Protein AF-A0A7R9DLY4-F1 (afdb_monomer_lite)

Sequence (219 aa):
TENLERTIESMSPAAAAASRMIKSGLTVTQIYSQYVSASDELLLTKEENKRLNHFINTIIEDIEEKAPYLKKQKEDYARTLLQVESAKTNMDAMLAELQKVTDEGNEAKKTAAFHARENLRLKAELTDVSKQVCFLLKEVEQARAGFAGLSSNADVAGGEANSSSRIISEKLVTFGNIEELLLNNQKLLALVRELTSKKEDEEKEKDDLDPQELKVTKV

InterPro domains:
  IPR057974 NUA/TPR/MLP1-2-like domain [PF25785] (106-204)

Foldseek 3Di:
DVVVLVVLCVVDVVSSVVVVVVVVVDDPVNVVVVVVVVVVVVVVVVVVVVVVVVVVVVVVVVCVVCVVVVVVVVVVVVVVVVVVVVVVVVVVVVVVVVVVVVVVVVVVVVVVVVVVVVVVVVVVVVVLVVVVVVLVVVVVVDVVVDDDDDDPPDDDPDDPDPDVVVCCCVQLSDDDDPVSVVVSVVVVVVVVVVVVVVVVVVVVVVVVVVVVVVPPPPD

Secondary structure (DSSP, 8-state):
-HHHHHHHHHH-HHHHHHHHHHHTT--HHHHHHHHHHHHHHHHHHHHHHHHHHHHHHHHHHHHHHHHHHHHHHHHHHHHHHHHHHHHHHHHHHHHHHHHHHHHHHHHHHHHHHHHHHHHHHHHHHHHHHHHHHHHHHHHHHHHHH-S-S--------------HHHHHIIIII--SSHHHHHHHHHHHHHHHHHHHHHHHHHHHHHHHHHHHHTTTS--

pLDDT: mean 78.12, std 18.45, range [37.72, 98.56]

Radius of gyration: 60.56 Å; chains: 1; bounding box: 96×54×167 Å

Organism: Timema poppense (NCBI:txid170557)

Structure (mmCIF, N/CA/C/O backbone):
data_AF-A0A7R9DLY4-F1
#
_entry.id   AF-A0A7R9DLY4-F1
#
loop_
_atom_site.group_PDB
_atom_site.id
_atom_site.type_symbol
_atom_site.label_atom_id
_atom_site.label_alt_id
_atom_site.label_comp_id
_atom_site.label_asym_id
_atom_site.label_entity_id
_atom_site.label_seq_id
_atom_site.pdbx_PDB_ins_code
_atom_site.Cartn_x
_atom_site.Cartn_y
_atom_site.Cartn_z
_atom_site.occupancy
_atom_site.B_iso_or_equiv
_atom_site.auth_seq_id
_atom_site.auth_comp_id
_atom_site.auth_asym_id
_atom_site.auth_atom_id
_atom_site.pdbx_PDB_model_num
ATOM 1 N N . THR A 1 1 ? -32.439 -18.525 94.188 1.00 53.41 1 THR A N 1
ATOM 2 C CA . THR A 1 1 ? -33.204 -17.931 93.068 1.00 53.41 1 THR A CA 1
ATOM 3 C C . THR A 1 1 ? -32.985 -18.682 91.760 1.00 53.41 1 THR A C 1
ATOM 5 O O . THR A 1 1 ? -33.972 -18.897 91.073 1.00 53.41 1 THR A O 1
ATOM 8 N N . GLU A 1 2 ? -31.778 -19.185 91.465 1.00 56.50 2 GLU A N 1
ATOM 9 C CA . GLU A 1 2 ? -31.481 -19.988 90.254 1.00 56.50 2 GLU A CA 1
ATOM 10 C C . GLU A 1 2 ? -32.338 -21.254 90.075 1.00 56.50 2 GLU A C 1
ATOM 12 O O . GLU A 1 2 ? -32.731 -21.577 88.957 1.00 56.50 2 GLU A O 1
ATOM 17 N N . ASN A 1 3 ? -32.671 -21.964 91.161 1.00 61.59 3 ASN A N 1
ATOM 18 C CA . ASN A 1 3 ? -33.487 -23.182 91.074 1.00 61.59 3 ASN A CA 1
ATOM 19 C C . ASN A 1 3 ? -34.934 -22.907 90.634 1.00 61.59 3 ASN A C 1
ATOM 21 O O . ASN A 1 3 ? -35.520 -23.751 89.981 1.00 61.59 3 ASN A O 1
ATOM 25 N N . LEU A 1 4 ? -35.505 -21.740 90.954 1.00 62.56 4 LEU A N 1
ATOM 26 C CA . LEU A 1 4 ? -36.862 -21.361 90.532 1.00 62.56 4 LEU A CA 1
ATOM 27 C C . LEU A 1 4 ? -36.883 -20.912 89.063 1.00 62.56 4 LEU A C 1
ATOM 29 O O . LEU A 1 4 ? -37.837 -21.169 88.340 1.00 62.56 4 LEU A O 1
ATOM 33 N N . GLU A 1 5 ? -35.804 -20.269 88.623 1.00 60.28 5 GLU A N 1
ATOM 34 C CA . GLU A 1 5 ? -35.629 -19.776 87.256 1.00 60.28 5 GLU A CA 1
ATOM 35 C C . GLU A 1 5 ? -35.531 -20.933 86.254 1.00 60.28 5 GLU A C 1
ATOM 37 O O . GLU A 1 5 ? -36.228 -20.917 85.242 1.00 60.28 5 GLU A O 1
ATOM 42 N N . ARG A 1 6 ? -34.778 -21.991 86.595 1.00 66.00 6 ARG A N 1
ATOM 43 C CA . ARG A 1 6 ? -34.688 -23.223 85.790 1.00 66.00 6 ARG A CA 1
ATOM 44 C C . ARG A 1 6 ? -36.011 -23.993 85.709 1.00 66.00 6 ARG A C 1
ATOM 46 O O . ARG A 1 6 ? -36.312 -24.561 84.663 1.00 66.00 6 ARG A O 1
ATOM 53 N N . THR A 1 7 ? -36.814 -24.006 86.776 1.00 65.75 7 THR A N 1
ATOM 54 C CA . THR A 1 7 ? -38.136 -24.662 86.771 1.00 65.75 7 THR A CA 1
ATOM 55 C C . THR A 1 7 ? -39.166 -23.875 85.959 1.00 65.75 7 THR A C 1
ATOM 57 O O . THR A 1 7 ? -40.003 -24.466 85.290 1.00 65.75 7 THR A O 1
ATOM 60 N N . ILE A 1 8 ? -39.106 -22.539 85.967 1.00 65.38 8 ILE A N 1
ATOM 61 C CA . ILE A 1 8 ? -39.978 -21.705 85.125 1.00 65.38 8 ILE A CA 1
ATOM 62 C C . ILE A 1 8 ? -39.563 -21.820 83.645 1.00 65.38 8 ILE A C 1
ATOM 64 O O . ILE A 1 8 ? -40.433 -21.902 82.780 1.00 65.38 8 ILE A O 1
ATOM 68 N N . GLU A 1 9 ? -38.260 -21.905 83.347 1.00 70.81 9 GLU A N 1
ATOM 69 C CA . GLU A 1 9 ? -37.745 -22.159 81.988 1.00 70.81 9 GLU A CA 1
ATOM 70 C C . GLU A 1 9 ? -38.177 -23.507 81.415 1.00 70.81 9 GLU A C 1
ATOM 72 O O . GLU A 1 9 ? -38.474 -23.581 80.223 1.00 70.81 9 GLU A O 1
ATOM 77 N N . SER A 1 10 ? -38.247 -24.556 82.242 1.00 70.44 10 SER A N 1
ATOM 78 C CA . SER A 1 10 ? -38.681 -25.884 81.796 1.00 70.44 10 SER A CA 1
ATOM 79 C C . SER A 1 10 ? -40.199 -26.007 81.610 1.00 70.44 10 SER A C 1
ATOM 81 O O . SER A 1 10 ? -40.639 -26.864 80.848 1.00 70.44 10 SER A O 1
ATOM 83 N N . MET A 1 11 ? -41.001 -25.154 82.262 1.00 73.50 11 MET A N 1
ATOM 84 C CA . MET A 1 11 ? -42.467 -25.138 82.130 1.00 73.50 11 MET A CA 1
ATOM 85 C C . MET A 1 11 ? -42.959 -24.238 80.989 1.00 73.50 11 MET A C 1
ATOM 87 O O . MET A 1 11 ? -43.901 -24.597 80.285 1.00 73.50 11 MET A O 1
ATOM 91 N N . SER A 1 12 ? -42.352 -23.062 80.800 1.00 72.81 12 SER A N 1
ATOM 92 C CA . SER A 1 12 ? -42.651 -22.168 79.678 1.00 72.81 12 SER A CA 1
ATOM 93 C C . SER A 1 12 ? -41.493 -21.190 79.444 1.00 72.81 12 SER A C 1
ATOM 95 O O . SER A 1 12 ? -41.278 -20.279 80.251 1.00 72.81 12 SER A O 1
ATOM 97 N N . PRO A 1 13 ? -40.789 -21.292 78.303 1.00 75.88 13 PRO A N 1
ATOM 98 C CA . PRO A 1 13 ? -39.730 -20.351 77.939 1.00 75.88 13 PRO A CA 1
ATOM 99 C C . PRO A 1 13 ? -40.202 -18.886 77.918 1.00 75.88 13 PRO A C 1
ATOM 101 O O . PRO A 1 13 ? -39.454 -17.982 78.291 1.00 75.88 13 PRO A O 1
ATOM 104 N N . ALA A 1 14 ? -41.467 -18.646 77.552 1.00 73.00 14 ALA A N 1
ATOM 105 C CA . ALA A 1 14 ? -42.076 -17.316 77.550 1.00 73.00 14 ALA A CA 1
ATOM 106 C C . ALA A 1 14 ? -42.301 -16.768 78.974 1.00 73.00 14 ALA A C 1
ATOM 108 O O . ALA A 1 14 ? -42.061 -15.587 79.226 1.00 73.00 14 ALA A O 1
ATOM 109 N N . ALA A 1 15 ? -42.702 -17.622 79.923 1.00 74.31 15 ALA A N 1
ATOM 110 C CA . ALA A 1 15 ? -42.875 -17.233 81.324 1.00 74.31 15 ALA A CA 1
ATOM 111 C C . ALA A 1 15 ? -41.532 -16.925 82.006 1.00 74.31 15 ALA A C 1
ATOM 113 O O . ALA A 1 15 ? -41.437 -15.990 82.801 1.00 74.31 15 ALA A O 1
ATOM 114 N N . ALA A 1 16 ? -40.472 -17.660 81.658 1.00 74.88 16 ALA A N 1
ATOM 115 C CA . ALA A 1 16 ? -39.127 -17.389 82.158 1.00 74.88 16 ALA A CA 1
ATOM 116 C C . ALA A 1 16 ? -38.547 -16.075 81.624 1.00 74.88 16 ALA A C 1
ATOM 118 O O . ALA A 1 16 ? -37.958 -15.305 82.387 1.00 74.88 16 ALA A O 1
ATOM 119 N N . ALA A 1 17 ? -38.755 -15.786 80.336 1.00 70.94 17 ALA A N 1
ATOM 120 C CA . ALA A 1 17 ? -38.396 -14.500 79.745 1.00 70.94 17 ALA A CA 1
ATOM 121 C C . ALA A 1 17 ? -39.137 -13.345 80.440 1.00 70.94 17 ALA A C 1
ATOM 123 O O . ALA A 1 17 ? -38.500 -12.389 80.881 1.00 70.94 17 ALA A O 1
ATOM 124 N N . ALA A 1 18 ? -40.451 -13.481 80.652 1.00 68.06 18 ALA A N 1
ATOM 125 C CA . ALA A 1 18 ? -41.249 -12.492 81.375 1.00 68.06 18 ALA A CA 1
ATOM 126 C C . ALA A 1 18 ? -40.776 -12.299 82.830 1.00 68.06 18 ALA A C 1
ATOM 128 O O . ALA A 1 18 ? -40.667 -11.167 83.300 1.00 68.06 18 ALA A O 1
ATOM 129 N N . SER A 1 19 ? -40.420 -13.375 83.541 1.00 68.44 19 SER A N 1
ATOM 130 C CA . SER A 1 19 ? -39.928 -13.287 84.923 1.00 68.44 19 SER A CA 1
ATOM 131 C C . SER A 1 19 ? -38.562 -12.596 85.031 1.00 68.44 19 SER A C 1
ATOM 133 O O . SER A 1 19 ? -38.335 -11.859 85.994 1.00 68.44 19 SER A O 1
ATOM 135 N N . ARG A 1 20 ? -37.660 -12.798 84.059 1.00 70.56 20 ARG A N 1
ATOM 136 C CA . ARG A 1 20 ? -36.390 -12.054 83.967 1.00 70.56 20 ARG A CA 1
ATOM 137 C C . ARG A 1 20 ? -36.612 -10.574 83.653 1.00 70.56 20 ARG A C 1
ATOM 139 O O . ARG A 1 20 ? -35.923 -9.728 84.213 1.00 70.56 20 ARG A O 1
ATOM 146 N N . MET A 1 21 ? -37.598 -10.269 82.814 1.00 64.62 21 MET A N 1
ATOM 147 C CA . MET A 1 21 ? -37.956 -8.898 82.426 1.00 64.62 21 MET A CA 1
ATOM 148 C C . MET A 1 21 ? -38.612 -8.108 83.564 1.00 64.62 21 MET A C 1
ATOM 150 O O . MET A 1 21 ? -38.344 -6.924 83.729 1.00 64.62 21 MET A O 1
ATOM 154 N N . ILE A 1 22 ? -39.422 -8.754 84.405 1.00 66.81 22 ILE A N 1
ATOM 155 C CA . ILE A 1 22 ? -39.971 -8.116 85.612 1.00 66.81 22 ILE A CA 1
ATOM 156 C C . ILE A 1 22 ? -38.850 -7.850 86.634 1.00 66.81 22 ILE A C 1
ATOM 158 O O . ILE A 1 22 ? -38.811 -6.786 87.252 1.00 66.81 22 ILE A O 1
ATOM 162 N N . LYS A 1 23 ? -37.889 -8.777 86.777 1.00 67.69 23 LYS A N 1
ATOM 163 C CA . LYS A 1 23 ? -36.705 -8.599 87.639 1.00 67.69 23 LYS A CA 1
ATOM 164 C C . LYS A 1 23 ? -35.773 -7.470 87.186 1.00 67.69 23 LYS A C 1
ATOM 166 O O . LYS A 1 23 ? -35.064 -6.930 88.029 1.00 67.69 23 LYS A O 1
ATOM 171 N N . SER A 1 24 ? -35.758 -7.102 85.903 1.00 68.81 24 SER A N 1
ATOM 172 C CA . SER A 1 24 ? -34.918 -6.007 85.399 1.00 68.81 24 SER A CA 1
ATOM 173 C C . SER A 1 24 ? -35.483 -4.608 85.692 1.00 68.81 24 SER A C 1
ATOM 175 O O . SER A 1 24 ? -34.881 -3.621 85.280 1.00 68.81 24 SER A O 1
ATOM 177 N N . GLY A 1 25 ? -36.625 -4.498 86.387 1.00 70.81 25 GLY A N 1
ATOM 178 C CA . GLY A 1 25 ? -37.194 -3.223 86.846 1.00 70.81 25 GLY A CA 1
ATOM 179 C C . GLY A 1 25 ? -37.863 -2.374 85.759 1.00 70.81 25 GLY A C 1
ATOM 180 O O . GLY A 1 25 ? -38.218 -1.226 86.016 1.00 70.81 25 GLY A O 1
ATOM 181 N N . LEU A 1 26 ? -38.044 -2.914 84.550 1.00 76.94 26 LEU A N 1
ATOM 182 C CA . LEU A 1 26 ? -38.700 -2.213 83.447 1.00 76.94 26 LEU A CA 1
ATOM 183 C C . LEU A 1 26 ? -40.220 -2.309 83.577 1.00 76.94 26 LEU A C 1
ATOM 185 O O . LEU A 1 26 ? -40.778 -3.380 83.813 1.00 76.94 26 LEU A O 1
ATOM 189 N N . THR A 1 27 ? -40.901 -1.181 83.381 1.00 82.12 27 THR A N 1
ATOM 190 C CA . THR A 1 27 ? -42.364 -1.169 83.323 1.00 82.12 27 THR A CA 1
ATOM 191 C C . THR A 1 27 ? -42.852 -1.809 82.021 1.00 82.12 27 THR A C 1
ATOM 193 O O . THR A 1 27 ? -42.173 -1.759 80.993 1.00 82.12 27 THR A O 1
ATOM 196 N N . VAL A 1 28 ? -44.059 -2.384 82.036 1.00 77.94 28 VAL A N 1
ATOM 197 C CA . VAL A 1 28 ? -44.699 -2.969 80.840 1.00 77.94 28 VAL A CA 1
ATOM 198 C C . VAL A 1 28 ? -44.765 -1.953 79.692 1.00 77.94 28 VAL A C 1
ATOM 200 O O . VAL A 1 28 ? -44.511 -2.303 78.542 1.00 77.94 28 VAL A O 1
ATOM 203 N N . THR A 1 29 ? -45.014 -0.679 80.009 1.00 85.19 29 THR A N 1
ATOM 204 C CA . THR A 1 29 ? -45.001 0.422 79.040 1.00 85.19 29 THR A CA 1
ATOM 205 C C . THR A 1 29 ? -43.621 0.621 78.415 1.00 85.19 29 THR A C 1
ATOM 207 O O . THR A 1 29 ? -43.535 0.778 77.204 1.00 85.19 29 THR A O 1
ATOM 210 N N . GLN A 1 30 ? -42.533 0.555 79.194 1.00 84.50 30 GLN A N 1
ATOM 211 C CA . GLN A 1 30 ? -41.170 0.643 78.652 1.00 84.50 30 GLN A CA 1
ATOM 212 C C . GLN A 1 30 ? -40.849 -0.502 77.686 1.00 84.50 30 GLN A C 1
ATOM 214 O O . GLN A 1 30 ? -40.218 -0.271 76.658 1.00 84.50 30 GLN A O 1
ATOM 219 N N . ILE A 1 31 ? -41.288 -1.723 78.004 1.00 83.69 31 ILE A N 1
ATOM 220 C CA . ILE A 1 31 ? -41.098 -2.898 77.142 1.00 83.69 31 ILE A CA 1
ATOM 221 C C . ILE A 1 31 ? -41.863 -2.712 75.833 1.00 83.69 31 ILE A C 1
ATOM 223 O O . ILE A 1 31 ? -41.316 -2.951 74.759 1.00 83.69 31 ILE A O 1
ATOM 227 N N . TYR A 1 32 ? -43.108 -2.242 75.916 1.00 88.12 32 TYR A N 1
ATOM 228 C CA . TYR A 1 32 ? -43.907 -1.937 74.736 1.00 88.12 32 TYR A CA 1
ATOM 229 C C . TYR A 1 32 ? -43.255 -0.841 73.881 1.00 88.12 32 TYR A C 1
ATOM 231 O O . TYR A 1 32 ? -43.132 -1.014 72.674 1.00 88.12 32 TYR A O 1
ATOM 239 N N . SER A 1 33 ? -42.748 0.236 74.492 1.00 90.75 33 SER A N 1
ATOM 240 C CA . SER A 1 33 ? -42.023 1.291 73.774 1.00 90.75 33 SER A CA 1
ATOM 241 C C . SER A 1 33 ? -40.764 0.770 73.074 1.00 90.75 33 SER A C 1
ATOM 243 O O . SER A 1 33 ? -40.519 1.133 71.927 1.00 90.75 33 SER A O 1
ATOM 245 N N . GLN A 1 34 ? -39.978 -0.100 73.721 1.00 89.94 34 GLN A N 1
ATOM 246 C CA . GLN A 1 34 ? -38.803 -0.721 73.093 1.00 89.94 34 GLN A CA 1
ATOM 247 C C . GLN A 1 34 ? -39.191 -1.663 71.952 1.00 89.94 34 GLN A C 1
ATOM 249 O O . GLN A 1 34 ? -38.550 -1.644 70.907 1.00 89.94 34 GLN A O 1
ATOM 254 N N . TYR A 1 35 ? -40.249 -2.457 72.128 1.00 91.56 35 TYR A N 1
ATOM 255 C CA . TYR A 1 35 ? -40.765 -3.335 71.081 1.00 91.56 35 TYR A CA 1
ATOM 256 C C . TYR A 1 35 ? -41.232 -2.542 69.856 1.00 91.56 35 TYR A C 1
ATOM 258 O O . TYR A 1 35 ? -40.865 -2.888 68.737 1.00 91.56 35 TYR A O 1
ATOM 266 N N . VAL A 1 36 ? -41.994 -1.463 70.063 1.00 95.75 36 VAL A N 1
ATOM 267 C CA . VAL A 1 36 ? -42.434 -0.573 68.979 1.00 95.75 36 VAL A CA 1
ATOM 268 C C . VAL A 1 36 ? -41.223 0.043 68.282 1.00 95.75 36 VAL A C 1
ATOM 270 O O . VAL A 1 36 ? -41.107 -0.079 67.069 1.00 95.75 36 VAL A O 1
ATOM 273 N N . SER A 1 37 ? -40.264 0.587 69.038 1.00 95.19 37 SER A N 1
ATOM 274 C CA . SER A 1 37 ? -39.053 1.190 68.469 1.00 95.19 37 SER A CA 1
ATOM 275 C C . SER A 1 37 ? -38.225 0.194 67.646 1.00 95.19 37 SER A C 1
ATOM 277 O O . SER A 1 37 ? -37.767 0.532 66.559 1.00 95.19 37 SER A O 1
ATOM 279 N N . ALA A 1 38 ? -38.058 -1.041 68.128 1.00 94.50 38 ALA A N 1
ATOM 280 C CA . ALA A 1 38 ? -37.349 -2.093 67.398 1.00 94.50 38 ALA A CA 1
ATOM 281 C C . ALA A 1 38 ? -38.132 -2.579 66.165 1.00 94.50 38 ALA A C 1
ATOM 283 O O . ALA A 1 38 ? -37.540 -2.914 65.140 1.00 94.50 38 ALA A O 1
ATOM 284 N N . SER A 1 39 ? -39.466 -2.615 66.245 1.00 95.94 39 SER A N 1
ATOM 285 C CA . SER A 1 39 ? -40.337 -2.941 65.112 1.00 95.94 39 SER A CA 1
ATOM 286 C C . SER A 1 39 ? -40.252 -1.876 64.016 1.00 95.94 39 SER A C 1
ATOM 288 O O . SER A 1 39 ? -40.181 -2.226 62.837 1.00 95.94 39 SER A O 1
ATOM 290 N N . ASP A 1 40 ? -40.220 -0.597 64.393 1.00 96.56 40 ASP A N 1
ATOM 291 C CA . ASP A 1 40 ? -40.065 0.526 63.467 1.00 96.56 40 ASP A CA 1
ATOM 292 C C . ASP A 1 40 ? -38.682 0.499 62.799 1.00 96.56 40 ASP A C 1
ATOM 294 O O . ASP A 1 40 ? -38.579 0.606 61.577 1.00 96.56 40 ASP A O 1
ATOM 298 N N . GLU A 1 41 ? -37.615 0.253 63.565 1.00 96.56 41 GLU A N 1
ATOM 299 C CA . GLU A 1 41 ? -36.254 0.106 63.032 1.00 96.56 41 GLU A CA 1
ATOM 300 C C . GLU A 1 41 ? -36.134 -1.095 62.074 1.00 96.56 41 GLU A C 1
ATOM 302 O O . GLU A 1 41 ? -35.524 -1.002 61.004 1.00 96.56 41 GLU A O 1
ATOM 307 N N . LEU A 1 42 ? -36.785 -2.220 62.389 1.00 96.06 42 LEU A N 1
ATOM 308 C CA . LEU A 1 42 ? -36.868 -3.372 61.488 1.00 96.06 42 LEU A CA 1
ATOM 309 C C . LEU A 1 42 ? -37.623 -3.039 60.190 1.00 96.06 42 LEU A C 1
ATOM 311 O O . LEU A 1 42 ? -37.297 -3.565 59.123 1.00 96.06 42 LEU A O 1
ATOM 315 N N . LEU A 1 43 ? -38.654 -2.199 60.261 1.00 97.06 43 LEU A N 1
ATOM 316 C CA . LEU A 1 43 ? -39.421 -1.787 59.090 1.00 97.06 43 LEU A CA 1
ATOM 317 C C . LEU A 1 43 ? -38.592 -0.864 58.190 1.00 97.06 43 LEU A C 1
ATOM 319 O O . LEU A 1 43 ? -38.511 -1.118 56.987 1.00 97.06 43 LEU A O 1
ATOM 323 N N . LEU A 1 44 ? -37.900 0.116 58.780 1.00 97.50 44 LEU A N 1
ATOM 324 C CA . LEU A 1 44 ? -36.982 1.015 58.074 1.00 97.50 44 LEU A CA 1
ATOM 325 C C . LEU A 1 44 ? -35.842 0.248 57.403 1.00 97.50 44 LEU A C 1
ATOM 327 O O . LEU A 1 44 ? -35.584 0.424 56.216 1.00 97.50 44 LEU A O 1
ATOM 331 N N . THR A 1 45 ? -35.198 -0.671 58.124 1.00 96.88 45 THR A N 1
ATOM 332 C CA . THR A 1 45 ? -34.121 -1.498 57.556 1.00 96.88 45 THR A CA 1
ATOM 333 C C . THR A 1 45 ? -34.616 -2.404 56.430 1.00 96.88 45 THR A C 1
ATOM 335 O O . THR A 1 45 ? -33.908 -2.584 55.440 1.00 96.88 45 THR A O 1
ATOM 338 N N . LYS A 1 46 ? -35.839 -2.946 56.511 1.00 97.69 46 LYS A N 1
ATOM 339 C CA . LYS A 1 46 ? -36.449 -3.697 55.399 1.00 97.69 46 LYS A CA 1
ATOM 340 C C . LYS A 1 46 ? -36.712 -2.818 54.180 1.00 97.69 46 LYS A C 1
ATOM 342 O O . LYS A 1 46 ? -36.548 -3.292 53.057 1.00 97.69 46 LYS A O 1
ATOM 347 N N . GLU A 1 47 ? -37.133 -1.576 54.378 1.00 97.56 47 GLU A N 1
ATOM 348 C CA . GLU A 1 47 ? -37.343 -0.618 53.293 1.00 97.56 47 GLU A CA 1
ATOM 349 C C . GLU A 1 47 ? -36.017 -0.210 52.638 1.00 97.56 47 GLU A C 1
ATOM 351 O O . GLU A 1 47 ? -35.888 -0.280 51.415 1.00 97.56 47 GLU A O 1
ATOM 356 N N . GLU A 1 48 ? -34.994 0.075 53.444 1.00 97.38 48 GLU A N 1
ATOM 357 C CA . GLU A 1 48 ? -33.621 0.320 52.993 1.00 97.38 48 GLU A CA 1
ATOM 358 C C . GLU A 1 48 ? -33.085 -0.873 52.184 1.00 97.38 48 GLU A C 1
ATOM 360 O O . GLU A 1 48 ? -32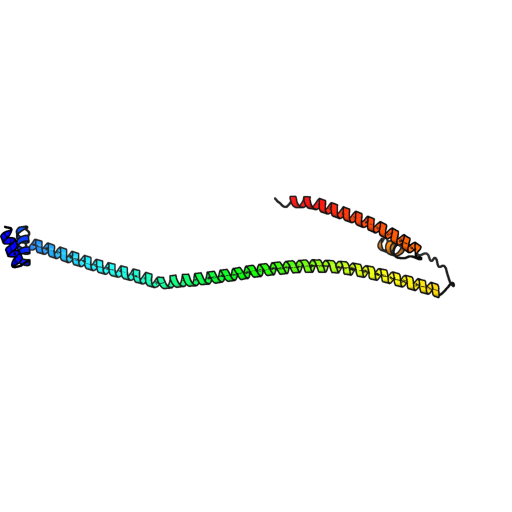.537 -0.700 51.097 1.00 97.38 48 GLU A O 1
ATOM 365 N N . ASN A 1 49 ? -33.305 -2.103 52.660 1.00 97.94 49 ASN A N 1
ATOM 366 C CA . ASN A 1 49 ? -32.869 -3.320 51.976 1.00 97.94 49 ASN A CA 1
ATOM 367 C C . ASN A 1 49 ? -33.585 -3.500 50.626 1.00 97.94 49 ASN A C 1
ATOM 369 O O . ASN A 1 49 ? -32.952 -3.839 49.628 1.00 97.94 49 ASN A O 1
ATOM 373 N N . LYS A 1 50 ? -34.892 -3.213 50.549 1.00 97.81 50 LYS A N 1
ATOM 374 C CA . LYS A 1 50 ? -35.628 -3.202 49.271 1.00 97.81 50 LYS A CA 1
ATOM 375 C C . LYS A 1 50 ? -35.072 -2.153 48.311 1.00 97.81 50 LYS A C 1
ATOM 377 O O . LYS A 1 50 ? -34.870 -2.457 47.137 1.00 97.81 50 LYS A O 1
ATOM 382 N N . ARG A 1 51 ? -34.796 -0.945 48.808 1.00 98.12 51 ARG A N 1
ATOM 383 C CA . ARG A 1 51 ? -34.216 0.149 48.023 1.00 98.12 51 ARG A CA 1
ATOM 384 C C . ARG A 1 51 ? -32.840 -0.228 47.473 1.00 98.12 51 ARG A C 1
ATOM 386 O O . ARG A 1 51 ? -32.593 -0.051 46.285 1.00 98.12 51 ARG A O 1
ATOM 393 N N . LEU A 1 52 ? -31.969 -0.789 48.311 1.00 97.94 52 LEU A N 1
ATOM 394 C CA . LEU A 1 52 ? -30.640 -1.260 47.914 1.00 97.94 52 LEU A CA 1
ATOM 395 C C . LEU A 1 52 ? -30.716 -2.388 46.882 1.00 97.94 52 LEU A C 1
ATOM 397 O O . LEU A 1 52 ? -30.006 -2.332 45.884 1.00 97.94 52 LEU A O 1
ATOM 401 N N . ASN A 1 53 ? -31.602 -3.369 47.075 1.00 98.00 53 ASN A N 1
ATOM 402 C CA . ASN A 1 53 ? -31.815 -4.428 46.086 1.00 98.00 53 ASN A CA 1
ATOM 403 C C . ASN A 1 53 ? -32.276 -3.864 44.738 1.00 98.00 53 ASN A C 1
ATOM 405 O O . ASN A 1 53 ? -31.804 -4.313 43.699 1.00 98.00 53 ASN A O 1
ATOM 409 N N . HIS A 1 54 ? -33.157 -2.860 44.743 1.00 98.12 54 HIS A N 1
ATOM 410 C CA . HIS A 1 54 ? -33.567 -2.198 43.509 1.00 98.12 54 HIS A CA 1
ATOM 411 C C . HIS A 1 54 ? -32.382 -1.521 42.808 1.00 98.12 54 HIS A C 1
ATOM 413 O O . HIS A 1 54 ? -32.166 -1.774 41.629 1.00 98.12 54 HIS A O 1
ATOM 419 N N . PHE A 1 55 ? -31.564 -0.753 43.538 1.00 98.25 55 PHE A N 1
ATOM 420 C CA . PHE A 1 55 ? -30.359 -0.136 42.973 1.00 98.25 55 PHE A CA 1
ATOM 421 C C . PHE A 1 55 ? -29.368 -1.161 42.412 1.00 98.25 55 PHE A C 1
ATOM 423 O O . PHE A 1 55 ? -28.819 -0.945 41.336 1.00 98.25 55 PHE A O 1
ATOM 430 N N . ILE A 1 56 ? -29.142 -2.276 43.114 1.00 98.31 56 ILE A N 1
ATOM 431 C CA . ILE A 1 56 ? -28.267 -3.352 42.631 1.00 98.31 56 ILE A CA 1
ATOM 432 C C . ILE A 1 56 ? -28.812 -3.939 41.328 1.00 98.31 56 ILE A C 1
ATOM 434 O O . ILE A 1 56 ? -28.043 -4.114 40.388 1.00 98.31 56 ILE A O 1
ATOM 438 N N . ASN A 1 57 ? -30.119 -4.190 41.243 1.00 98.25 57 ASN A N 1
ATOM 439 C CA . ASN A 1 57 ? -30.733 -4.706 40.021 1.00 98.25 57 ASN A CA 1
ATOM 440 C C . ASN A 1 57 ? -30.587 -3.725 38.853 1.00 98.25 57 ASN A C 1
ATOM 442 O O . ASN A 1 57 ? -30.214 -4.149 37.767 1.00 98.25 57 ASN A O 1
ATOM 446 N N . THR A 1 58 ? -30.771 -2.422 39.081 1.00 97.94 58 THR A N 1
ATOM 447 C CA . THR A 1 58 ? -30.527 -1.402 38.048 1.00 97.94 58 THR A CA 1
ATOM 448 C C . THR A 1 58 ? -29.071 -1.402 37.579 1.00 97.94 58 THR A C 1
ATOM 450 O O . THR A 1 58 ? -28.806 -1.342 36.386 1.00 97.94 58 THR A O 1
ATOM 453 N N . ILE A 1 59 ? -28.105 -1.528 38.497 1.00 97.88 59 ILE A N 1
ATOM 454 C CA . ILE A 1 59 ? -26.682 -1.621 38.128 1.00 97.88 59 ILE A CA 1
ATOM 455 C C . ILE A 1 59 ? -26.412 -2.882 37.297 1.00 97.88 59 ILE A C 1
ATOM 457 O O . ILE A 1 59 ? -25.617 -2.838 36.359 1.00 97.88 59 ILE A O 1
ATOM 461 N N . ILE A 1 60 ? -27.046 -4.006 37.638 1.00 98.19 60 ILE A N 1
ATOM 462 C CA . ILE A 1 60 ? -26.918 -5.253 36.877 1.00 98.19 60 ILE A CA 1
ATOM 463 C C . ILE A 1 60 ? -27.484 -5.070 35.467 1.00 98.19 60 ILE A C 1
ATOM 465 O O . ILE A 1 60 ? -26.782 -5.385 34.511 1.00 98.19 60 ILE A O 1
ATOM 469 N N . GLU A 1 61 ? -28.684 -4.506 35.333 1.00 97.88 61 GLU A N 1
ATOM 470 C CA . GLU A 1 61 ? -29.311 -4.218 34.036 1.00 97.88 61 GLU A CA 1
ATOM 471 C C . GLU A 1 61 ? -28.417 -3.321 33.165 1.00 97.88 61 GLU A C 1
ATOM 473 O O . GLU A 1 61 ? -28.145 -3.658 32.013 1.00 97.88 61 GLU A O 1
ATOM 478 N N . ASP A 1 62 ? -27.855 -2.249 33.731 1.00 97.38 62 ASP A N 1
ATOM 479 C CA . ASP A 1 62 ? -26.929 -1.351 33.028 1.00 97.38 62 ASP A CA 1
ATOM 480 C C . ASP A 1 62 ? -25.657 -2.075 32.540 1.00 97.38 62 ASP A C 1
ATOM 482 O O . ASP A 1 62 ? -25.112 -1.775 31.469 1.00 97.38 62 ASP A O 1
ATOM 486 N N . ILE A 1 63 ? -25.128 -3.006 33.341 1.00 97.56 63 ILE A N 1
ATOM 487 C CA . ILE A 1 63 ? -23.947 -3.803 32.981 1.00 97.56 63 ILE A CA 1
ATOM 488 C C . ILE A 1 63 ? -24.299 -4.805 31.879 1.00 97.56 63 ILE A C 1
ATOM 490 O O . ILE A 1 63 ? -23.540 -4.943 30.913 1.00 97.56 63 ILE A O 1
ATOM 494 N N . GLU A 1 64 ? -25.432 -5.491 32.009 1.00 97.06 64 GLU A N 1
ATOM 495 C CA . GLU A 1 64 ? -25.925 -6.463 31.033 1.00 97.06 64 GLU A CA 1
ATOM 496 C C . GLU A 1 64 ? -26.240 -5.804 29.689 1.00 97.06 64 GLU A C 1
ATOM 498 O O . GLU A 1 64 ? -25.903 -6.366 28.646 1.00 97.06 64 GLU A O 1
ATOM 503 N N . GLU A 1 65 ? -26.775 -4.581 29.696 1.00 96.88 65 GLU A N 1
ATOM 504 C CA . GLU A 1 65 ? -27.003 -3.793 28.487 1.00 96.88 65 GLU A CA 1
ATOM 505 C C . GLU A 1 65 ? -25.683 -3.441 27.787 1.00 96.88 65 GLU A C 1
ATOM 507 O O . GLU A 1 65 ? -25.580 -3.543 26.564 1.00 96.88 65 GLU A O 1
ATOM 512 N N . LYS A 1 66 ? -24.638 -3.066 28.538 1.00 97.25 66 LYS A N 1
ATOM 513 C CA . LYS A 1 66 ? -23.337 -2.650 27.977 1.00 97.25 66 LYS A CA 1
ATOM 514 C C . LYS A 1 66 ? -22.460 -3.812 27.512 1.00 97.25 66 LYS A C 1
ATOM 516 O O . LYS A 1 66 ? -21.654 -3.642 26.590 1.00 97.25 66 LYS A O 1
ATOM 521 N N . ALA A 1 67 ? -22.603 -4.988 28.117 1.00 97.44 67 ALA A N 1
ATOM 522 C CA . ALA A 1 67 ? -21.827 -6.181 27.789 1.00 97.44 67 ALA A CA 1
ATOM 523 C C . ALA A 1 67 ? -21.805 -6.543 26.281 1.00 97.44 67 ALA A C 1
ATOM 525 O O . ALA A 1 67 ? -20.706 -6.739 25.743 1.00 97.44 67 ALA A O 1
ATOM 526 N N . PRO A 1 68 ? -22.943 -6.601 25.552 1.00 97.75 68 PRO A N 1
ATOM 527 C CA . PRO A 1 68 ? -22.948 -6.916 24.123 1.00 97.75 68 PRO A CA 1
ATOM 528 C C . PRO A 1 68 ? -22.240 -5.856 23.272 1.00 97.75 68 PRO A C 1
ATOM 530 O O . PRO A 1 68 ? -21.545 -6.220 22.321 1.00 97.75 68 PRO A O 1
ATOM 533 N N . TYR A 1 69 ? -22.344 -4.568 23.617 1.00 97.25 69 TYR A N 1
ATOM 534 C CA . TYR A 1 69 ? -21.636 -3.505 22.894 1.00 97.25 69 TYR A CA 1
ATOM 535 C C . TYR A 1 69 ? -20.123 -3.655 23.028 1.00 97.25 69 TYR A C 1
ATOM 537 O O . TYR A 1 69 ? -19.408 -3.574 22.030 1.00 97.25 69 TYR A O 1
ATOM 545 N N . LEU A 1 70 ? -19.632 -3.942 24.237 1.00 97.75 70 LEU A N 1
ATOM 546 C CA . LEU A 1 70 ? -18.204 -4.135 24.479 1.00 97.75 70 LEU A CA 1
ATOM 547 C C . LEU A 1 70 ? -17.670 -5.379 23.752 1.00 97.75 70 LEU A C 1
ATOM 549 O O . LEU A 1 70 ? -16.562 -5.362 23.214 1.00 97.75 70 LEU A O 1
ATOM 553 N N . LYS A 1 71 ? -18.466 -6.456 23.700 1.00 97.75 71 LYS A N 1
ATOM 554 C CA . LYS A 1 71 ? -18.139 -7.660 22.926 1.00 97.75 71 LYS A CA 1
ATOM 555 C C . LYS A 1 71 ? -18.052 -7.349 21.431 1.00 97.75 71 LYS A C 1
ATOM 557 O O . LYS A 1 71 ? -17.034 -7.655 20.815 1.00 97.75 71 LYS A O 1
ATOM 562 N N . LYS A 1 72 ? -19.065 -6.682 20.873 1.00 98.00 72 LYS A N 1
ATOM 563 C CA . LYS A 1 72 ? -19.085 -6.279 19.463 1.00 98.00 72 LYS A CA 1
ATOM 564 C C . LYS A 1 72 ? -17.907 -5.365 19.121 1.00 98.00 72 LYS A C 1
ATOM 566 O O . LYS A 1 72 ? -17.233 -5.589 18.126 1.00 98.00 72 LYS A O 1
ATOM 571 N N . GLN A 1 73 ? -17.596 -4.397 19.982 1.00 98.12 73 GLN A N 1
ATOM 572 C CA . GLN A 1 73 ? -16.457 -3.503 19.786 1.00 98.12 73 GLN A CA 1
ATOM 573 C C . GLN A 1 73 ? -15.128 -4.268 19.732 1.00 98.12 73 GLN A C 1
ATOM 575 O O . GLN A 1 73 ? -14.279 -3.954 18.902 1.00 98.12 73 GLN A O 1
ATOM 580 N N . LYS A 1 74 ? -14.941 -5.292 20.578 1.00 98.31 74 LYS A N 1
ATOM 581 C CA . LYS A 1 74 ? -13.752 -6.158 20.521 1.00 98.31 74 LYS A CA 1
ATOM 582 C C . LYS A 1 74 ? -13.680 -6.956 19.218 1.00 98.31 74 LYS A C 1
ATOM 584 O O . LYS A 1 74 ? -12.600 -7.067 18.644 1.00 98.31 74 LYS A O 1
ATOM 589 N N . GLU A 1 75 ? -14.804 -7.496 18.753 1.00 98.44 75 GLU A N 1
ATOM 590 C CA . GLU A 1 75 ? -14.882 -8.247 17.493 1.00 98.44 75 GLU A CA 1
ATOM 591 C C . GLU A 1 75 ? -14.595 -7.352 16.276 1.00 98.44 75 GLU A C 1
ATOM 593 O O . GLU A 1 75 ? -13.795 -7.717 15.412 1.00 98.44 75 GLU A O 1
ATOM 598 N N . ASP A 1 76 ? -15.186 -6.157 16.234 1.00 98.31 76 ASP A N 1
ATOM 599 C CA . ASP A 1 76 ? -14.977 -5.172 15.170 1.00 98.31 76 ASP A CA 1
ATOM 600 C C . ASP A 1 76 ? -13.535 -4.644 15.174 1.00 98.31 76 ASP A C 1
ATOM 602 O O . ASP A 1 76 ? -12.915 -4.508 14.115 1.00 98.31 76 ASP A O 1
ATOM 606 N N . TYR A 1 77 ? -12.957 -4.414 16.356 1.00 98.50 77 TYR A N 1
ATOM 607 C CA . TYR A 1 77 ? -11.552 -4.036 16.494 1.00 98.50 77 TYR A CA 1
ATOM 608 C C . TYR A 1 77 ? -10.617 -5.137 15.979 1.00 98.50 77 TYR A C 1
ATOM 610 O O . TYR A 1 77 ? -9.728 -4.858 15.176 1.00 98.50 77 TYR A O 1
ATOM 618 N N . ALA A 1 78 ? -10.849 -6.397 16.363 1.00 98.31 78 ALA A N 1
ATOM 619 C CA . ALA A 1 78 ? -10.063 -7.528 15.873 1.00 98.31 78 ALA A CA 1
ATOM 620 C C . ALA A 1 78 ? -10.159 -7.675 14.345 1.00 98.31 78 ALA A C 1
ATOM 622 O O . ALA A 1 78 ? -9.150 -7.880 13.673 1.00 98.31 78 ALA A O 1
ATOM 623 N N . ARG A 1 79 ? -11.357 -7.498 13.774 1.00 98.44 79 ARG A N 1
ATOM 624 C CA . ARG A 1 79 ? -11.561 -7.501 12.319 1.00 98.44 79 ARG A CA 1
ATOM 625 C C . ARG A 1 79 ? -10.803 -6.366 11.632 1.00 98.44 79 ARG A C 1
ATOM 627 O O . ARG A 1 79 ? -10.187 -6.587 10.594 1.00 98.44 79 ARG A O 1
ATOM 634 N N . THR A 1 80 ? -10.834 -5.173 12.216 1.00 98.25 80 THR A N 1
ATOM 635 C CA . THR A 1 80 ? -10.139 -3.998 11.680 1.00 98.25 80 THR A CA 1
ATOM 636 C C . THR A 1 80 ? -8.625 -4.200 11.704 1.00 98.25 80 THR A C 1
ATOM 638 O O . THR A 1 80 ? -7.960 -3.887 10.723 1.00 98.25 80 THR A O 1
ATOM 641 N N . LEU A 1 81 ? -8.075 -4.791 12.771 1.00 98.56 81 LEU A N 1
ATOM 642 C CA . LEU A 1 81 ? -6.651 -5.137 12.837 1.00 98.56 81 LEU A CA 1
ATOM 643 C C . LEU A 1 81 ? -6.231 -6.081 11.705 1.00 98.56 81 LEU A C 1
ATOM 645 O O . LEU A 1 81 ? -5.234 -5.813 11.041 1.00 98.56 81 LEU A O 1
ATOM 649 N N . LEU A 1 82 ? -7.019 -7.125 11.429 1.00 98.38 82 LEU A N 1
ATOM 650 C CA . LEU A 1 82 ? -6.755 -8.044 10.314 1.00 98.38 82 LEU A CA 1
ATOM 651 C C . LEU A 1 82 ? -6.799 -7.332 8.954 1.00 98.38 82 LEU A C 1
ATOM 653 O O . LEU A 1 82 ? -5.983 -7.603 8.075 1.00 98.38 82 LEU A O 1
ATOM 657 N N . GLN A 1 83 ? -7.737 -6.400 8.772 1.00 98.25 83 GLN A N 1
ATOM 658 C CA . GLN A 1 83 ? -7.822 -5.600 7.548 1.00 98.25 83 GLN A CA 1
ATOM 659 C C . GLN A 1 83 ? -6.620 -4.667 7.388 1.00 98.25 83 GLN A C 1
ATOM 661 O O . GLN A 1 83 ? -6.089 -4.551 6.288 1.00 98.25 83 GLN A O 1
ATOM 666 N N . VAL A 1 84 ? -6.173 -4.028 8.472 1.00 98.50 84 VAL A N 1
ATOM 667 C CA . VAL A 1 84 ? -4.981 -3.169 8.475 1.00 98.50 84 VAL A CA 1
ATOM 668 C C . VAL A 1 84 ? -3.731 -3.979 8.154 1.00 98.50 84 VAL A C 1
ATOM 670 O O . VAL A 1 84 ? -2.912 -3.537 7.353 1.00 98.50 84 VAL A O 1
ATOM 673 N N . GLU A 1 85 ? -3.594 -5.173 8.729 1.00 98.50 85 GLU A N 1
ATOM 674 C CA . GLU A 1 85 ? -2.478 -6.069 8.433 1.00 98.50 85 GLU A CA 1
ATOM 675 C C . GLU A 1 85 ? -2.474 -6.480 6.956 1.00 98.50 85 GLU A C 1
ATOM 677 O O . GLU A 1 85 ? -1.460 -6.317 6.283 1.00 98.50 85 GLU A O 1
ATOM 682 N N . SER A 1 86 ? -3.623 -6.894 6.412 1.00 98.38 86 SER A N 1
ATOM 683 C CA . SER A 1 86 ? -3.753 -7.226 4.988 1.00 98.38 86 SER A CA 1
ATOM 684 C C . SER A 1 86 ? -3.481 -6.027 4.068 1.00 98.38 86 SER A C 1
ATOM 686 O O . SER A 1 86 ? -2.819 -6.161 3.037 1.00 98.38 86 SER A O 1
ATOM 688 N N . ALA A 1 87 ? -3.954 -4.835 4.433 1.00 98.25 87 ALA A N 1
ATOM 689 C CA . ALA A 1 87 ? -3.677 -3.618 3.678 1.00 98.25 87 ALA A CA 1
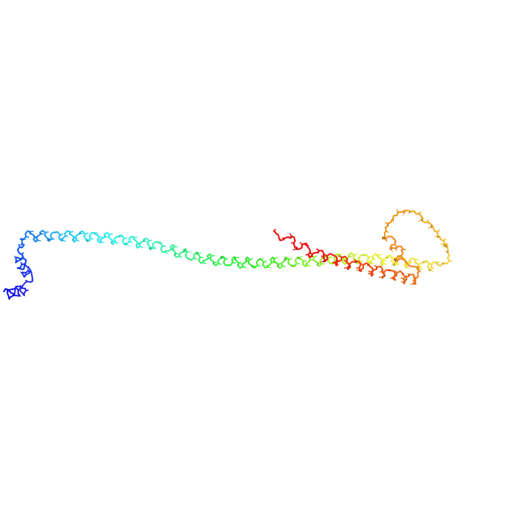ATOM 690 C C . ALA A 1 87 ? -2.180 -3.283 3.692 1.00 98.25 87 ALA A C 1
ATOM 692 O O . ALA A 1 87 ? -1.625 -2.927 2.653 1.00 98.25 87 ALA A O 1
ATOM 693 N N . LYS A 1 88 ? -1.513 -3.456 4.838 1.00 98.31 88 LYS A N 1
ATOM 694 C CA . LYS A 1 88 ? -0.067 -3.267 4.969 1.00 98.31 88 LYS A CA 1
ATOM 695 C C . LYS A 1 88 ? 0.703 -4.252 4.093 1.00 98.31 88 LYS A C 1
ATOM 697 O O . LYS A 1 88 ? 1.555 -3.816 3.329 1.00 98.31 88 LYS A O 1
ATOM 702 N N . THR A 1 89 ? 0.369 -5.545 4.129 1.00 98.38 89 THR A N 1
ATOM 703 C CA . THR A 1 89 ? 1.041 -6.541 3.276 1.00 98.38 89 THR A CA 1
ATOM 704 C C . THR A 1 89 ? 0.857 -6.237 1.792 1.00 98.38 89 THR A C 1
ATOM 706 O O . THR A 1 89 ? 1.793 -6.385 1.011 1.00 98.38 89 THR A O 1
ATOM 709 N N . ASN A 1 90 ? -0.330 -5.762 1.397 1.00 98.44 90 ASN A N 1
ATOM 710 C CA . ASN A 1 90 ? -0.583 -5.347 0.019 1.00 98.44 90 ASN A CA 1
ATOM 711 C C . ASN A 1 90 ? 0.241 -4.110 -0.355 1.00 98.44 90 ASN A C 1
ATOM 713 O O . ASN A 1 90 ? 0.790 -4.053 -1.451 1.00 98.44 90 ASN A O 1
ATOM 717 N N . MET A 1 91 ? 0.357 -3.134 0.548 1.00 98.31 91 MET A N 1
ATOM 718 C CA . MET A 1 91 ? 1.172 -1.940 0.332 1.00 98.31 91 MET A CA 1
ATOM 719 C C . MET A 1 91 ? 2.654 -2.292 0.175 1.00 98.31 91 MET A C 1
ATOM 721 O O . MET A 1 91 ? 3.286 -1.827 -0.770 1.00 98.31 91 MET A O 1
ATOM 725 N N . ASP A 1 92 ? 3.184 -3.159 1.039 1.00 98.38 92 ASP A N 1
ATOM 726 C CA . ASP A 1 92 ? 4.570 -3.626 0.967 1.00 98.38 92 ASP A CA 1
ATOM 727 C C . ASP A 1 92 ? 4.841 -4.358 -0.363 1.00 98.38 92 ASP A C 1
ATOM 729 O O . ASP A 1 92 ? 5.859 -4.114 -1.014 1.00 98.38 92 ASP A O 1
ATOM 733 N N . ALA A 1 93 ? 3.899 -5.187 -0.828 1.00 98.31 93 ALA A N 1
ATOM 734 C CA . ALA A 1 93 ? 3.992 -5.854 -2.127 1.00 98.31 93 ALA A CA 1
ATOM 735 C C . ALA A 1 93 ? 3.970 -4.862 -3.306 1.00 98.31 93 ALA A C 1
ATOM 737 O O . ALA A 1 93 ? 4.761 -4.995 -4.238 1.00 98.31 93 ALA A O 1
ATOM 738 N N . MET A 1 94 ? 3.102 -3.845 -3.262 1.00 98.06 94 MET A N 1
ATOM 739 C CA . MET A 1 94 ? 3.042 -2.809 -4.302 1.00 98.06 94 MET A CA 1
ATOM 740 C C . MET A 1 94 ? 4.307 -1.949 -4.342 1.00 98.06 94 MET A C 1
ATOM 742 O O . MET A 1 94 ? 4.758 -1.585 -5.425 1.00 98.06 94 MET A O 1
ATOM 746 N N . LEU A 1 95 ? 4.909 -1.645 -3.188 1.00 98.44 95 LEU A N 1
ATOM 747 C CA . LEU A 1 95 ? 6.185 -0.930 -3.126 1.00 98.44 95 LEU A CA 1
ATOM 748 C C . LEU A 1 95 ? 7.328 -1.757 -3.725 1.00 98.44 95 LEU A C 1
ATOM 750 O O . LEU A 1 95 ? 8.146 -1.214 -4.468 1.00 98.44 95 LEU A O 1
ATOM 754 N N . ALA A 1 96 ? 7.366 -3.062 -3.449 1.00 98.38 96 ALA A N 1
ATOM 755 C CA . ALA A 1 96 ? 8.349 -3.960 -4.050 1.00 98.38 96 ALA A CA 1
ATOM 756 C C . ALA A 1 96 ? 8.193 -4.045 -5.579 1.00 98.38 96 ALA A C 1
ATOM 758 O O . ALA A 1 96 ? 9.187 -3.971 -6.303 1.00 98.38 96 ALA A O 1
ATOM 759 N N . GLU A 1 97 ? 6.957 -4.136 -6.079 1.00 98.38 97 GLU A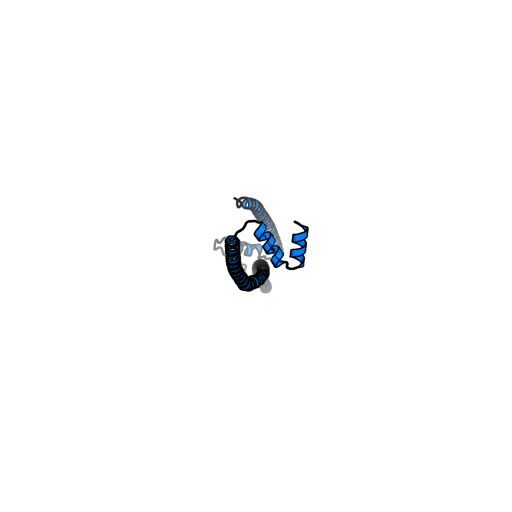 N 1
ATOM 760 C CA . GLU A 1 97 ? 6.682 -4.146 -7.520 1.00 98.38 97 GLU A CA 1
ATOM 761 C C . GLU A 1 97 ? 7.070 -2.811 -8.175 1.00 98.38 97 GLU A C 1
ATOM 763 O O . GLU A 1 97 ? 7.707 -2.798 -9.226 1.00 98.38 97 GLU A O 1
ATOM 768 N N . LEU A 1 98 ? 6.766 -1.679 -7.531 1.00 98.44 98 LEU A N 1
ATOM 769 C CA . LEU A 1 98 ? 7.156 -0.354 -8.019 1.00 98.44 98 LEU A CA 1
ATOM 770 C C . LEU A 1 98 ? 8.678 -0.223 -8.144 1.00 98.44 98 LEU A C 1
ATOM 772 O O . LEU A 1 98 ? 9.171 0.290 -9.152 1.00 98.44 98 LEU A O 1
ATOM 776 N N . GLN A 1 99 ? 9.419 -0.692 -7.138 1.00 98.31 99 GLN A N 1
ATOM 777 C CA . GLN A 1 99 ? 10.877 -0.684 -7.168 1.00 98.31 99 GLN A CA 1
ATOM 778 C C . GLN A 1 99 ? 11.400 -1.535 -8.329 1.00 98.31 99 GLN A C 1
ATOM 780 O O . GLN A 1 99 ? 12.202 -1.057 -9.127 1.00 98.31 99 GLN A O 1
ATOM 785 N N . LYS A 1 100 ? 10.876 -2.754 -8.483 1.00 98.44 100 LYS A N 1
ATOM 786 C CA . LYS A 1 100 ? 11.243 -3.656 -9.578 1.00 98.44 100 LYS A CA 1
ATOM 787 C C . LYS A 1 100 ? 10.994 -3.028 -10.952 1.00 98.44 100 LYS A C 1
ATOM 789 O O . LYS A 1 100 ? 11.893 -3.020 -11.787 1.00 98.44 100 LYS A O 1
ATOM 794 N N . VAL A 1 101 ? 9.813 -2.450 -11.175 1.00 98.38 101 VAL A N 1
ATOM 795 C CA . VAL A 1 101 ? 9.471 -1.777 -12.442 1.00 98.38 101 VAL A CA 1
ATOM 796 C C . VAL A 1 101 ? 10.375 -0.567 -12.690 1.00 98.38 101 VAL A C 1
ATOM 798 O O . VAL A 1 101 ? 10.761 -0.299 -13.827 1.00 98.38 101 VAL A O 1
ATOM 801 N N . THR A 1 102 ? 10.746 0.162 -11.637 1.00 98.50 102 THR A N 1
ATOM 802 C CA . THR A 1 102 ? 11.675 1.294 -11.741 1.00 98.50 102 THR A CA 1
ATOM 803 C C . THR A 1 102 ? 13.068 0.831 -12.171 1.00 98.50 102 THR A C 1
ATOM 805 O O . THR A 1 102 ? 13.669 1.434 -13.063 1.00 98.50 102 THR A O 1
ATOM 808 N N . ASP A 1 103 ? 13.566 -0.260 -11.590 1.00 98.31 103 ASP A N 1
ATOM 809 C CA . ASP A 1 103 ? 14.865 -0.841 -11.936 1.00 98.31 103 ASP A CA 1
ATOM 810 C C . ASP A 1 103 ? 14.874 -1.399 -13.367 1.00 98.31 103 ASP A C 1
ATOM 812 O O . ASP A 1 103 ? 15.784 -1.096 -14.143 1.00 98.31 103 ASP A O 1
ATOM 816 N N . GLU A 1 104 ? 13.822 -2.119 -13.763 1.00 98.38 104 GLU A N 1
ATOM 817 C CA . GLU A 1 104 ? 13.624 -2.588 -15.140 1.00 98.38 104 GLU A CA 1
ATOM 818 C C . GLU A 1 104 ? 13.552 -1.418 -16.134 1.00 98.38 104 GLU A C 1
ATOM 820 O O . GLU A 1 104 ? 14.178 -1.459 -17.195 1.00 98.38 104 GLU A O 1
ATOM 825 N N . GLY A 1 105 ? 12.851 -0.335 -15.782 1.00 98.38 105 GLY A N 1
ATOM 826 C CA . GLY A 1 105 ? 12.768 0.876 -16.598 1.00 98.38 105 GLY A CA 1
ATOM 827 C C . GLY A 1 105 ? 14.120 1.574 -16.765 1.00 98.38 105 GLY A C 1
ATOM 828 O O . GLY A 1 105 ? 14.464 2.022 -17.864 1.00 98.38 105 GLY A O 1
ATOM 829 N N . ASN A 1 106 ? 14.922 1.631 -15.701 1.00 98.25 106 ASN A N 1
ATOM 830 C CA . ASN A 1 106 ? 16.276 2.179 -15.748 1.00 98.25 106 ASN A CA 1
ATOM 831 C C . ASN A 1 106 ? 17.200 1.335 -16.634 1.00 98.25 106 ASN A C 1
ATOM 833 O O . ASN A 1 106 ? 17.963 1.892 -17.428 1.00 98.25 106 ASN A O 1
ATOM 837 N N . GLU A 1 107 ? 17.113 0.010 -16.549 1.00 98.25 107 GLU A N 1
ATOM 838 C CA . GLU A 1 107 ? 17.913 -0.895 -17.375 1.00 98.25 107 GLU A CA 1
ATOM 839 C C . GLU A 1 107 ? 17.492 -0.850 -18.851 1.00 98.25 107 GLU A C 1
ATOM 841 O O . GLU A 1 107 ? 18.334 -0.730 -19.748 1.00 98.25 107 GLU A O 1
ATOM 846 N N . ALA A 1 108 ? 16.186 -0.820 -19.125 1.00 97.81 108 ALA A N 1
ATOM 847 C CA . ALA A 1 108 ? 15.653 -0.612 -20.469 1.00 97.81 108 ALA A CA 1
ATOM 848 C C . ALA A 1 108 ? 16.137 0.721 -21.067 1.00 97.81 108 ALA A C 1
ATOM 850 O O . ALA A 1 108 ? 16.507 0.796 -22.239 1.00 97.81 108 ALA A O 1
ATOM 851 N N . LYS A 1 109 ? 16.210 1.786 -20.261 1.00 98.31 109 LYS A N 1
ATOM 852 C CA . LYS A 1 109 ? 16.727 3.086 -20.708 1.00 98.31 109 LYS A CA 1
ATOM 853 C C . LYS A 1 109 ? 18.223 3.034 -21.035 1.00 98.31 109 LYS A C 1
ATOM 855 O O . LYS A 1 109 ? 18.639 3.610 -22.043 1.00 98.31 109 LYS A O 1
ATOM 860 N N . LYS A 1 110 ? 19.033 2.347 -20.220 1.00 98.06 110 LYS A N 1
ATOM 861 C CA . LYS A 1 110 ? 20.475 2.159 -20.472 1.00 98.06 110 LYS A CA 1
ATOM 862 C C . LYS A 1 110 ? 20.722 1.366 -21.753 1.00 98.06 110 LYS A C 1
ATOM 864 O O . LYS A 1 110 ? 21.483 1.815 -22.611 1.00 98.06 110 LYS A O 1
ATOM 869 N N . THR A 1 111 ? 20.047 0.230 -21.910 1.00 97.62 111 THR A N 1
ATOM 870 C CA . THR A 1 111 ? 20.157 -0.625 -23.103 1.00 97.62 111 THR A CA 1
ATOM 871 C C . THR A 1 111 ? 19.686 0.102 -24.364 1.00 97.62 111 THR A C 1
ATOM 873 O O . THR A 1 111 ? 20.375 0.072 -25.385 1.00 97.62 111 THR A O 1
ATOM 876 N N . ALA A 1 112 ? 18.586 0.858 -24.292 1.00 97.50 112 ALA A N 1
ATOM 877 C CA . ALA A 1 112 ? 18.118 1.686 -25.402 1.00 97.50 112 ALA A CA 1
ATOM 878 C C . ALA A 1 112 ? 19.147 2.758 -25.803 1.00 97.50 112 ALA A C 1
ATOM 880 O O . ALA A 1 112 ? 19.420 2.943 -26.990 1.00 97.50 112 ALA A O 1
ATOM 881 N N . ALA A 1 113 ? 19.761 3.437 -24.827 1.00 97.00 113 ALA A N 1
ATOM 882 C CA . ALA A 1 113 ? 20.802 4.432 -25.086 1.00 97.00 113 ALA A CA 1
ATOM 883 C C . ALA A 1 113 ? 22.054 3.809 -25.728 1.00 97.00 113 ALA A C 1
ATOM 885 O O . ALA A 1 113 ? 22.624 4.390 -26.655 1.00 97.00 113 ALA A O 1
ATOM 886 N N . PHE A 1 114 ? 22.461 2.621 -25.274 1.00 96.88 114 PHE A N 1
ATOM 887 C CA . PHE A 1 114 ? 23.557 1.860 -25.873 1.00 96.88 114 PHE A CA 1
ATOM 888 C C . PHE A 1 114 ? 23.260 1.503 -27.336 1.00 96.88 114 PHE A C 1
ATOM 890 O O . PHE A 1 114 ? 24.041 1.844 -28.227 1.00 96.88 114 PHE A O 1
ATOM 897 N N . HIS A 1 115 ? 22.099 0.903 -27.611 1.00 94.81 115 HIS A N 1
ATOM 898 C CA . HIS A 1 115 ? 21.712 0.528 -28.971 1.00 94.81 115 HIS A CA 1
ATOM 899 C C . HIS A 1 115 ? 21.535 1.736 -29.895 1.00 94.81 115 HIS A C 1
ATOM 901 O O . HIS A 1 115 ? 21.864 1.647 -31.077 1.00 94.81 115 HIS A O 1
ATOM 907 N N . ALA A 1 116 ? 21.076 2.881 -29.382 1.00 94.19 116 ALA A N 1
ATOM 908 C CA . ALA A 1 116 ? 21.001 4.114 -30.160 1.00 94.19 116 ALA A CA 1
ATOM 909 C C . ALA A 1 116 ? 22.393 4.593 -30.610 1.00 94.19 116 ALA A C 1
ATOM 911 O O . ALA A 1 116 ? 22.568 4.958 -31.775 1.00 94.19 116 ALA A O 1
ATOM 912 N N . ARG A 1 117 ? 23.394 4.546 -29.718 1.00 92.62 117 ARG A N 1
ATOM 913 C CA . ARG A 1 117 ? 24.789 4.887 -30.049 1.00 92.62 117 ARG A CA 1
ATOM 914 C C . ARG A 1 117 ? 25.383 3.913 -31.066 1.00 92.62 117 ARG A C 1
ATOM 916 O O . ARG A 1 117 ? 25.961 4.358 -32.054 1.00 92.62 117 ARG A O 1
ATOM 923 N N . GLU A 1 118 ? 25.179 2.611 -30.874 1.00 91.81 118 GLU A N 1
ATOM 924 C CA . GLU A 1 118 ? 25.627 1.590 -31.831 1.00 91.81 118 GLU A CA 1
ATOM 925 C C . GLU A 1 118 ? 24.964 1.753 -33.203 1.00 91.81 118 GLU A C 1
ATOM 927 O O . GLU A 1 118 ? 25.632 1.670 -34.228 1.00 91.81 118 GLU A O 1
ATOM 932 N N . ASN A 1 119 ? 23.666 2.065 -33.254 1.00 87.12 119 ASN A N 1
ATOM 933 C CA . ASN A 1 119 ? 22.972 2.294 -34.520 1.00 87.12 119 ASN A CA 1
ATOM 934 C C . ASN A 1 119 ? 23.553 3.492 -35.287 1.00 87.12 119 ASN A C 1
ATOM 936 O O . ASN A 1 119 ? 23.707 3.425 -36.506 1.00 87.12 119 ASN A O 1
ATOM 940 N N . LEU A 1 120 ? 23.897 4.575 -34.580 1.00 86.88 120 LEU A N 1
ATOM 941 C CA . LEU A 1 120 ? 24.567 5.732 -35.175 1.00 86.88 120 LEU A CA 1
ATOM 942 C C . LEU A 1 120 ? 25.955 5.365 -35.709 1.00 86.88 120 LEU A C 1
ATOM 944 O O . LEU A 1 120 ? 26.273 5.727 -36.842 1.00 86.88 120 LEU A O 1
ATOM 948 N N . ARG A 1 121 ? 26.746 4.606 -34.939 1.00 88.31 121 ARG A N 1
ATOM 949 C CA . ARG A 1 121 ? 28.063 4.115 -35.373 1.00 88.31 121 ARG A CA 1
ATOM 950 C C . ARG A 1 121 ? 27.951 3.268 -36.641 1.00 88.31 121 ARG A C 1
ATOM 952 O O . ARG A 1 121 ? 28.621 3.559 -37.627 1.00 88.31 121 ARG A O 1
ATOM 959 N N . LEU A 1 122 ? 27.048 2.288 -36.655 1.00 78.44 122 LEU A N 1
ATOM 960 C CA . LEU A 1 122 ? 26.840 1.400 -37.803 1.00 78.44 122 LEU A CA 1
ATOM 961 C C . LEU A 1 122 ? 26.360 2.153 -39.053 1.00 78.44 122 LEU A C 1
ATOM 963 O O . LEU A 1 122 ? 26.771 1.828 -40.163 1.00 78.44 122 LEU A O 1
ATOM 967 N N . LYS A 1 123 ? 25.518 3.185 -38.903 1.00 79.50 123 LYS A N 1
ATOM 968 C CA . LYS A 1 123 ? 25.105 4.044 -40.029 1.00 79.50 123 LYS A CA 1
ATOM 969 C C . LYS A 1 123 ? 26.268 4.846 -40.612 1.00 79.50 123 LYS A C 1
ATOM 971 O O . LYS A 1 123 ? 26.332 5.010 -41.833 1.00 79.50 123 LYS A O 1
ATOM 976 N N . ALA A 1 124 ? 27.166 5.344 -39.762 1.00 74.75 124 ALA A N 1
ATOM 977 C CA . ALA A 1 124 ? 28.375 6.027 -40.210 1.00 74.75 124 ALA A CA 1
ATOM 978 C C . ALA A 1 124 ? 29.285 5.060 -40.984 1.00 74.75 124 ALA A C 1
ATOM 980 O O . ALA A 1 124 ? 29.626 5.337 -42.131 1.00 74.75 124 ALA A O 1
ATOM 981 N N . GLU A 1 125 ? 29.555 3.877 -40.424 1.00 77.88 125 GLU A N 1
ATOM 982 C CA . GLU A 1 125 ? 30.353 2.835 -41.084 1.00 77.88 125 GLU A CA 1
ATOM 983 C C . GLU A 1 125 ? 29.750 2.406 -42.428 1.00 77.88 125 GLU A C 1
ATOM 985 O O . GLU A 1 125 ? 30.461 2.328 -43.428 1.00 77.88 125 GLU A O 1
ATOM 990 N N . LEU A 1 126 ? 28.430 2.202 -42.499 1.00 71.25 126 LEU A N 1
ATOM 991 C CA . LEU A 1 126 ? 27.743 1.864 -43.748 1.00 71.25 126 LEU A CA 1
ATOM 992 C C . LEU A 1 126 ? 27.906 2.961 -44.809 1.00 71.25 126 LEU A C 1
ATOM 994 O O . LEU A 1 126 ? 28.089 2.661 -45.992 1.00 71.25 126 LEU A O 1
ATOM 998 N N . THR A 1 127 ? 27.840 4.229 -44.398 1.00 71.31 127 THR A N 1
ATOM 999 C CA . THR A 1 127 ? 28.032 5.376 -45.297 1.00 71.31 127 THR A CA 1
ATOM 1000 C C . THR A 1 127 ? 29.453 5.395 -45.850 1.00 71.31 127 THR A C 1
ATOM 1002 O O . THR A 1 127 ? 29.645 5.586 -47.052 1.00 71.31 127 THR A O 1
ATOM 1005 N N . ASP A 1 128 ? 30.446 5.154 -44.998 1.00 78.12 128 ASP A N 1
ATOM 1006 C CA . ASP A 1 128 ? 31.851 5.143 -45.396 1.00 78.12 128 ASP A CA 1
ATOM 1007 C C . ASP A 1 128 ? 32.166 3.964 -46.319 1.00 78.12 128 ASP A C 1
ATOM 1009 O O . ASP A 1 128 ? 32.770 4.161 -47.374 1.00 78.12 128 ASP A O 1
ATOM 1013 N N . VAL A 1 129 ? 31.666 2.764 -46.009 1.00 71.62 129 VAL A N 1
ATOM 1014 C CA . VAL A 1 129 ? 31.789 1.591 -46.889 1.00 71.62 129 VAL A CA 1
ATOM 1015 C C . VAL A 1 129 ? 31.098 1.837 -48.234 1.00 71.62 129 VAL A C 1
ATOM 1017 O O . VAL A 1 129 ? 31.659 1.515 -49.278 1.00 71.62 129 VAL A O 1
ATOM 1020 N N . SER A 1 130 ? 29.923 2.473 -48.252 1.00 66.62 130 SER A N 1
ATOM 1021 C CA . SER A 1 130 ? 29.226 2.808 -49.505 1.00 66.62 130 SER A CA 1
ATOM 1022 C C . SER A 1 130 ? 30.052 3.749 -50.391 1.00 66.62 130 SER A C 1
ATOM 1024 O O . SER A 1 130 ? 30.126 3.555 -51.607 1.00 66.62 130 SER A O 1
ATOM 1026 N N . LYS A 1 131 ? 30.723 4.746 -49.794 1.00 71.56 131 LYS A N 1
ATOM 1027 C CA . LYS A 1 131 ? 31.649 5.634 -50.516 1.00 71.56 131 LYS A CA 1
ATOM 1028 C C . LYS A 1 131 ? 32.861 4.870 -51.046 1.00 71.56 131 LYS A C 1
ATOM 1030 O O . LYS A 1 131 ? 33.226 5.071 -52.202 1.00 71.56 131 LYS A O 1
ATOM 1035 N N . GLN A 1 132 ? 33.445 3.982 -50.239 1.00 77.69 132 GLN A N 1
ATOM 1036 C CA . GLN A 1 132 ? 34.575 3.144 -50.654 1.00 77.69 132 GLN A CA 1
ATOM 1037 C C . GLN A 1 132 ? 34.201 2.261 -51.851 1.00 77.69 132 GLN A C 1
ATOM 1039 O O . GLN A 1 132 ? 34.934 2.226 -52.834 1.00 77.69 132 GLN A O 1
ATOM 1044 N N . VAL A 1 133 ? 33.032 1.612 -51.823 1.00 71.38 133 VAL A N 1
ATOM 1045 C CA . VAL A 1 133 ? 32.541 0.789 -52.942 1.00 71.38 133 VAL A CA 1
ATOM 1046 C C . VAL A 1 133 ? 32.320 1.632 -54.202 1.00 71.38 133 VAL A C 1
ATOM 1048 O O . VAL A 1 133 ? 32.746 1.229 -55.280 1.00 71.38 133 VAL A O 1
ATOM 1051 N N . CYS A 1 134 ? 31.708 2.816 -54.084 1.00 67.25 134 CYS A N 1
ATOM 1052 C CA . CYS A 1 134 ? 31.510 3.731 -55.215 1.00 67.25 134 CYS A CA 1
ATOM 1053 C C . CYS A 1 134 ? 32.845 4.177 -55.838 1.00 67.25 134 CYS A C 1
ATOM 1055 O O . CYS A 1 134 ? 33.000 4.169 -57.059 1.00 67.25 134 CYS A O 1
ATOM 1057 N N . PHE A 1 135 ? 33.827 4.516 -54.997 1.00 75.06 135 PHE A N 1
ATOM 1058 C CA . PHE A 1 135 ? 35.167 4.896 -55.437 1.00 75.06 135 PHE A CA 1
ATOM 1059 C C . PHE A 1 135 ? 35.874 3.743 -56.161 1.00 75.06 135 PHE A C 1
ATOM 1061 O O . PHE A 1 135 ? 36.349 3.924 -57.278 1.00 75.06 135 PHE A O 1
ATOM 1068 N N . LEU A 1 136 ? 35.870 2.540 -55.576 1.00 75.50 136 LEU A N 1
ATOM 1069 C CA . LEU A 1 136 ? 36.471 1.354 -56.192 1.00 75.50 136 LEU A CA 1
ATOM 1070 C C . LEU A 1 136 ? 35.797 0.987 -57.521 1.00 75.50 136 LEU A C 1
ATOM 1072 O O . LEU A 1 136 ? 36.487 0.633 -58.471 1.00 75.50 136 LEU A O 1
ATOM 1076 N N . LEU A 1 137 ? 34.468 1.101 -57.627 1.00 71.56 137 LEU A N 1
ATOM 1077 C CA . LEU A 1 137 ? 33.750 0.886 -58.889 1.00 71.56 137 LEU A CA 1
ATOM 1078 C C . LEU A 1 137 ? 34.151 1.912 -59.955 1.00 71.56 137 LEU A C 1
ATOM 1080 O O . LEU A 1 137 ? 34.392 1.529 -61.096 1.00 71.56 137 LEU A O 1
ATOM 1084 N N . LYS A 1 138 ? 34.270 3.195 -59.587 1.00 72.75 138 LYS A N 1
ATOM 1085 C CA . LYS A 1 138 ? 34.747 4.252 -60.491 1.00 72.75 138 LYS A CA 1
ATOM 1086 C C . LYS A 1 138 ? 36.157 3.949 -61.007 1.00 72.75 138 LYS A C 1
ATOM 1088 O O . LYS A 1 138 ? 36.389 4.058 -62.206 1.00 72.75 138 LYS A O 1
ATOM 1093 N N . GLU A 1 139 ? 37.066 3.543 -60.125 1.00 74.00 139 GLU A N 1
ATOM 1094 C CA . GLU A 1 139 ? 38.439 3.160 -60.484 1.00 74.00 139 GLU A CA 1
ATOM 1095 C C . GLU A 1 139 ? 38.472 1.935 -61.410 1.00 74.00 139 GLU A C 1
ATOM 1097 O O . GLU A 1 139 ? 39.154 1.942 -62.433 1.00 74.00 139 GLU A O 1
ATOM 1102 N N . VAL A 1 140 ? 37.686 0.895 -61.111 1.00 77.12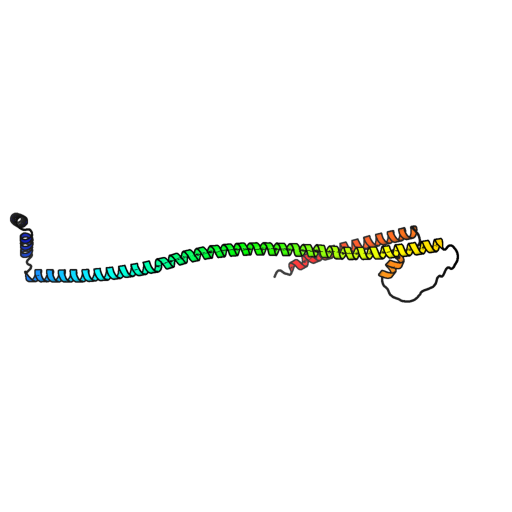 140 VAL A N 1
ATOM 1103 C CA . VAL A 1 140 ? 37.591 -0.304 -61.960 1.00 77.12 140 VAL A CA 1
ATOM 1104 C C . VAL A 1 140 ? 37.044 0.036 -63.347 1.00 77.12 140 VAL A C 1
ATOM 1106 O O . VAL A 1 140 ? 37.565 -0.468 -64.342 1.00 77.12 140 VAL A O 1
ATOM 1109 N N . GLU A 1 141 ? 36.023 0.889 -63.436 1.00 71.00 141 GLU A N 1
ATOM 1110 C CA . GLU A 1 141 ? 35.480 1.349 -64.717 1.00 71.00 141 GLU A CA 1
ATOM 1111 C C . GLU A 1 141 ? 36.495 2.194 -65.494 1.00 71.00 141 GLU A C 1
ATOM 1113 O O . GLU A 1 141 ? 36.653 1.992 -66.692 1.00 71.00 141 GLU A O 1
ATOM 1118 N N . GLN A 1 142 ? 37.257 3.073 -64.837 1.00 73.94 142 GLN A N 1
ATOM 1119 C CA . GLN A 1 142 ? 38.330 3.833 -65.491 1.00 73.94 142 GLN A CA 1
ATOM 1120 C C . GLN A 1 142 ? 39.461 2.930 -65.999 1.00 73.94 142 GLN A C 1
ATOM 1122 O O . GLN A 1 142 ? 39.947 3.112 -67.118 1.00 73.94 142 GLN A O 1
ATOM 1127 N N . ALA A 1 143 ? 39.843 1.915 -65.222 1.00 76.38 143 ALA A N 1
ATOM 1128 C CA . ALA A 1 143 ? 40.834 0.926 -65.630 1.00 76.38 143 ALA A CA 1
ATOM 1129 C C . ALA A 1 143 ? 40.347 0.051 -66.803 1.00 76.38 143 ALA A C 1
ATOM 1131 O O . ALA A 1 143 ? 41.144 -0.292 -67.676 1.00 76.38 143 ALA A O 1
ATOM 1132 N N . ARG A 1 144 ? 39.047 -0.285 -66.859 1.00 72.56 144 ARG A N 1
ATOM 1133 C CA . ARG A 1 144 ? 38.417 -1.026 -67.973 1.00 72.56 144 ARG A CA 1
ATOM 1134 C C . ARG A 1 144 ? 38.198 -0.167 -69.217 1.00 72.56 144 ARG A C 1
ATOM 1136 O O . ARG A 1 144 ? 38.363 -0.674 -70.323 1.00 72.56 144 ARG A O 1
ATOM 1143 N N . ALA A 1 145 ? 37.836 1.105 -69.041 1.00 60.09 145 ALA A N 1
ATOM 1144 C CA . ALA A 1 145 ? 37.662 2.072 -70.121 1.00 60.09 145 ALA A CA 1
ATOM 1145 C C . ALA A 1 145 ? 38.992 2.423 -70.804 1.00 60.09 145 ALA A C 1
ATOM 1147 O O . ALA A 1 145 ? 38.972 2.793 -71.971 1.00 60.09 145 ALA A O 1
ATOM 1148 N N . GLY A 1 146 ? 40.117 2.238 -70.101 1.00 48.72 146 GLY A N 1
ATOM 1149 C CA . GLY A 1 146 ? 41.464 2.132 -70.653 1.00 48.72 146 GLY A CA 1
ATOM 1150 C C . GLY A 1 146 ? 41.998 3.410 -71.296 1.00 48.72 146 GLY A C 1
ATOM 1151 O O . GLY A 1 146 ? 41.511 3.839 -72.328 1.00 48.72 146 GLY A O 1
ATOM 1152 N N . PHE A 1 147 ? 43.090 3.953 -70.746 1.00 52.53 147 PHE A N 1
ATOM 1153 C CA . PHE A 1 147 ? 44.211 4.498 -71.534 1.00 52.53 147 PHE A CA 1
ATOM 1154 C C . PHE A 1 147 ? 43.856 5.404 -72.742 1.00 52.53 147 PHE A C 1
ATOM 1156 O O . PHE A 1 147 ? 44.529 5.379 -73.770 1.00 52.53 147 PHE A O 1
ATOM 1163 N N . ALA A 1 148 ? 42.802 6.211 -72.642 1.00 41.66 148 ALA A N 1
ATOM 1164 C CA . ALA A 1 148 ? 42.391 7.142 -73.682 1.00 41.66 148 ALA A CA 1
ATOM 1165 C C . ALA A 1 148 ? 41.558 8.268 -73.065 1.00 41.66 148 ALA A C 1
ATOM 1167 O O . ALA A 1 148 ? 40.333 8.219 -73.034 1.00 41.66 148 ALA A O 1
ATOM 1168 N N . GLY A 1 149 ? 42.239 9.315 -72.603 1.00 41.97 149 GLY A N 1
ATOM 1169 C CA . GLY A 1 149 ? 41.613 10.627 -72.480 1.00 41.97 149 GLY A CA 1
ATOM 1170 C C . GLY A 1 149 ? 41.734 11.278 -71.113 1.00 41.97 149 GLY A C 1
ATOM 1171 O O . GLY A 1 149 ? 40.890 11.102 -70.248 1.00 41.97 149 GLY A O 1
ATOM 1172 N N . LEU A 1 150 ? 42.732 12.156 -71.041 1.00 41.16 150 LEU A N 1
ATOM 1173 C CA . LEU A 1 150 ? 42.778 13.359 -70.217 1.00 41.16 150 LEU A CA 1
ATOM 1174 C C . LEU A 1 150 ? 42.966 13.178 -68.705 1.00 41.16 150 LEU A C 1
ATOM 1176 O O . LEU A 1 150 ? 42.029 13.106 -67.916 1.00 41.16 150 LEU A O 1
ATOM 1180 N N . SER A 1 151 ? 44.223 13.387 -68.303 1.00 48.28 151 SER A N 1
ATOM 1181 C CA . SER A 1 151 ? 44.532 14.421 -67.316 1.00 48.28 151 SER A CA 1
ATOM 1182 C C . SER A 1 151 ? 43.592 15.620 -67.480 1.00 48.28 151 SER A C 1
ATOM 1184 O O . SER A 1 151 ? 43.826 16.493 -68.312 1.00 48.28 151 SER A O 1
ATOM 1186 N N . SER A 1 152 ? 42.545 15.691 -66.668 1.00 40.81 152 SER A N 1
ATOM 1187 C CA . SER A 1 152 ? 41.961 16.968 -66.287 1.00 40.81 152 SER A CA 1
ATOM 1188 C C . SER A 1 152 ? 42.243 17.166 -64.805 1.00 40.81 152 SER A C 1
ATOM 1190 O O . SER A 1 152 ? 41.405 16.903 -63.944 1.00 40.81 152 SER A O 1
ATOM 1192 N N . ASN A 1 153 ? 43.459 17.645 -64.530 1.00 44.62 153 ASN A N 1
ATOM 1193 C CA . ASN A 1 153 ? 43.656 18.604 -63.452 1.00 44.62 153 ASN A CA 1
ATOM 1194 C C . ASN A 1 153 ? 42.708 19.768 -63.752 1.00 44.62 153 ASN A C 1
ATOM 1196 O O . ASN A 1 153 ? 43.036 20.661 -64.528 1.00 44.62 153 ASN A O 1
ATOM 1200 N N . ALA A 1 154 ? 41.493 19.683 -63.231 1.00 37.72 154 ALA A N 1
ATOM 1201 C CA . ALA A 1 154 ? 40.577 20.797 -63.176 1.00 37.72 154 ALA A CA 1
ATOM 1202 C C . ALA A 1 154 ? 40.603 21.283 -61.734 1.00 37.72 154 ALA A C 1
ATOM 1204 O O . ALA A 1 154 ? 40.001 20.688 -60.839 1.00 37.72 154 ALA A O 1
ATOM 1205 N N . ASP A 1 155 ? 41.379 22.345 -61.550 1.00 46.91 155 ASP A N 1
ATOM 1206 C CA . ASP A 1 155 ? 41.268 23.281 -60.452 1.00 46.91 155 ASP A CA 1
ATOM 1207 C C . ASP A 1 155 ? 39.802 23.498 -60.060 1.00 46.91 155 ASP A C 1
ATOM 1209 O O . ASP A 1 155 ? 38.990 23.977 -60.853 1.00 46.91 155 ASP A O 1
ATOM 1213 N N . VAL A 1 156 ? 39.482 23.210 -58.801 1.00 46.44 156 VAL A N 1
ATOM 1214 C CA . VAL A 1 156 ? 38.387 23.881 -58.099 1.00 46.44 156 VAL A CA 1
ATOM 1215 C C . VAL A 1 156 ? 38.972 24.455 -56.820 1.00 46.44 156 VAL A C 1
ATOM 1217 O O . VAL A 1 156 ? 38.806 23.940 -55.716 1.00 46.44 156 VAL A O 1
ATOM 1220 N N . ALA A 1 157 ? 39.700 25.553 -57.004 1.00 46.91 157 ALA A N 1
ATOM 1221 C CA . ALA A 1 157 ? 39.793 26.582 -55.990 1.00 46.91 157 ALA A CA 1
ATOM 1222 C C . ALA A 1 157 ? 38.399 27.209 -55.831 1.00 46.91 157 ALA A C 1
ATOM 1224 O O . ALA A 1 157 ? 37.832 27.725 -56.793 1.00 46.91 157 ALA A O 1
ATOM 1225 N N . GLY A 1 158 ? 37.841 27.157 -54.622 1.00 40.81 158 GLY A N 1
ATOM 1226 C CA . GLY A 1 158 ? 36.594 27.851 -54.318 1.00 40.81 158 GLY A CA 1
ATOM 1227 C C . GLY A 1 158 ? 35.956 27.417 -53.005 1.00 40.81 158 GLY A C 1
ATOM 1228 O O . GLY A 1 158 ? 35.177 26.470 -52.978 1.00 40.81 158 GLY A O 1
ATOM 1229 N N . GLY A 1 159 ? 36.241 28.162 -51.935 1.00 38.91 159 GLY A N 1
ATOM 1230 C CA . GLY A 1 159 ? 35.408 28.187 -50.733 1.00 38.91 159 GLY A CA 1
ATOM 1231 C C . GLY A 1 159 ? 36.124 27.743 -49.467 1.00 38.91 159 GLY A C 1
ATOM 1232 O O . GLY A 1 159 ? 36.166 26.560 -49.139 1.00 38.91 159 GLY A O 1
ATOM 1233 N N . GLU A 1 160 ? 36.626 28.728 -48.727 1.00 50.16 160 GLU A N 1
ATOM 1234 C CA . GLU A 1 160 ? 36.986 28.618 -47.318 1.00 50.16 160 GLU A CA 1
ATOM 1235 C C . GLU A 1 160 ? 35.785 28.108 -46.503 1.00 50.16 160 GLU A C 1
ATOM 1237 O O . GLU A 1 160 ? 34.904 28.861 -46.097 1.00 50.16 160 GLU A O 1
ATOM 1242 N N . ALA A 1 161 ? 35.738 26.800 -46.264 1.00 43.72 161 ALA A N 1
ATOM 1243 C CA . ALA A 1 161 ? 34.891 26.195 -45.247 1.00 43.72 161 ALA A CA 1
ATOM 1244 C C . ALA A 1 161 ? 35.708 25.118 -44.533 1.00 43.72 161 ALA A C 1
ATOM 1246 O O . ALA A 1 161 ? 35.766 23.956 -44.935 1.00 43.72 161 ALA A O 1
ATOM 1247 N N . ASN A 1 162 ? 36.372 25.560 -43.469 1.00 55.22 162 ASN A N 1
ATOM 1248 C CA . ASN A 1 162 ? 37.069 24.757 -42.478 1.00 55.22 162 ASN A CA 1
ATOM 1249 C C . ASN A 1 162 ? 36.094 23.770 -41.805 1.00 55.22 162 ASN A C 1
ATOM 1251 O O . ASN A 1 162 ? 35.543 24.053 -40.744 1.00 55.22 162 ASN A O 1
ATOM 1255 N N . SER A 1 163 ? 35.835 22.621 -42.429 1.00 55.06 163 SER A N 1
ATOM 1256 C CA . SER A 1 163 ? 35.127 21.517 -41.787 1.00 55.06 163 SER A CA 1
ATOM 1257 C C . SER A 1 163 ? 36.047 20.312 -41.780 1.00 55.06 163 SER A C 1
ATOM 1259 O O . SER A 1 163 ? 36.286 19.687 -42.812 1.00 55.06 163 SER A O 1
ATOM 1261 N N . SER A 1 164 ? 36.565 19.983 -40.600 1.00 58.03 164 SER A N 1
ATOM 1262 C CA . SER A 1 164 ? 37.413 18.819 -40.333 1.00 58.03 164 SER A CA 1
ATOM 1263 C C . SER A 1 164 ? 36.840 17.539 -40.960 1.00 58.03 164 SER A C 1
ATOM 1265 O O . SER A 1 164 ? 37.589 16.699 -41.440 1.00 58.03 164 SER A O 1
ATOM 1267 N N . SER A 1 165 ? 35.508 17.438 -41.062 1.00 58.41 165 SER A N 1
ATOM 1268 C CA . SER A 1 165 ? 34.773 16.352 -41.730 1.00 58.41 165 SER A CA 1
ATOM 1269 C C . SER A 1 165 ? 35.142 16.144 -43.209 1.00 58.41 165 SER A C 1
ATOM 1271 O O . SER A 1 165 ? 35.232 15.004 -43.675 1.00 58.41 165 SER A O 1
ATOM 1273 N N . ARG A 1 166 ? 35.393 17.232 -43.946 1.00 60.66 166 ARG A N 1
ATOM 1274 C CA . ARG A 1 166 ? 35.732 17.206 -45.371 1.00 60.66 166 ARG A CA 1
ATOM 1275 C C . ARG A 1 166 ? 37.184 16.797 -45.578 1.00 60.66 166 ARG A C 1
ATOM 1277 O O . ARG A 1 166 ? 37.450 15.929 -46.396 1.00 60.66 166 ARG A O 1
ATOM 1284 N N . ILE A 1 167 ? 38.089 17.327 -44.755 1.00 61.88 167 ILE A N 1
ATOM 1285 C CA . ILE A 1 167 ? 39.513 16.958 -44.767 1.00 61.88 167 ILE A CA 1
ATOM 1286 C C . ILE A 1 167 ? 39.692 15.483 -44.382 1.00 61.88 167 ILE A C 1
ATOM 1288 O O . ILE A 1 167 ? 40.475 14.774 -45.009 1.00 61.88 167 ILE A O 1
ATOM 1292 N N . ILE A 1 168 ? 38.935 14.996 -43.393 1.00 60.94 168 ILE A N 1
ATOM 1293 C CA . ILE A 1 168 ? 38.930 13.577 -43.012 1.00 60.94 168 ILE A CA 1
ATOM 1294 C C . ILE A 1 168 ? 38.450 12.716 -44.190 1.00 60.94 168 ILE A C 1
ATOM 1296 O O . ILE A 1 168 ? 39.121 11.757 -44.563 1.00 60.94 168 ILE A O 1
ATOM 1300 N N . SER A 1 169 ? 37.339 13.089 -44.827 1.00 58.62 169 SER A N 1
ATOM 1301 C CA . SER A 1 169 ? 36.774 12.321 -45.944 1.00 58.62 169 SER A CA 1
ATOM 1302 C C . SER A 1 169 ? 37.661 12.329 -47.200 1.00 58.62 169 SER A C 1
ATOM 1304 O O . SER A 1 169 ? 37.806 11.295 -47.840 1.00 58.62 169 SER A O 1
ATOM 1306 N N . GLU A 1 170 ? 38.269 13.465 -47.552 1.00 62.22 170 GLU A N 1
ATOM 1307 C CA . GLU A 1 170 ? 39.081 13.624 -48.773 1.00 62.22 170 GLU A CA 1
ATOM 1308 C C . GLU A 1 170 ? 40.537 13.154 -48.618 1.00 62.22 170 GLU A C 1
ATOM 1310 O O . GLU A 1 170 ? 41.219 12.958 -49.619 1.00 62.22 170 GLU A O 1
ATOM 1315 N N . LYS A 1 171 ? 41.059 13.012 -47.390 1.00 60.78 171 LYS A N 1
ATOM 1316 C CA . LYS A 1 171 ? 42.489 12.713 -47.177 1.00 60.78 171 LYS A CA 1
ATOM 1317 C C . LYS A 1 171 ? 42.773 11.480 -46.328 1.00 60.78 171 LYS A C 1
ATOM 1319 O O . LYS A 1 171 ? 43.875 10.949 -46.407 1.00 60.78 171 LYS A O 1
ATOM 1324 N N . LEU A 1 172 ? 41.821 11.037 -45.507 1.00 59.97 172 LEU A N 1
ATOM 1325 C CA . LEU A 1 172 ? 41.986 9.856 -44.651 1.00 59.97 172 LEU A CA 1
ATOM 1326 C C . LEU A 1 172 ? 41.122 8.670 -45.098 1.00 59.97 172 LEU A C 1
ATOM 1328 O O . LEU A 1 172 ? 41.429 7.543 -44.719 1.00 59.97 172 LEU A O 1
ATOM 1332 N N . VAL A 1 173 ? 40.077 8.904 -45.903 1.00 59.47 173 VAL A N 1
ATOM 1333 C CA . VAL A 1 173 ? 39.150 7.855 -46.372 1.00 59.47 173 VAL A CA 1
ATOM 1334 C C . VAL A 1 173 ? 39.379 7.476 -47.842 1.00 59.47 173 VAL A C 1
ATOM 1336 O O . VAL A 1 173 ? 39.162 6.324 -48.210 1.00 59.47 173 VAL A O 1
ATOM 1339 N N . THR A 1 174 ? 39.858 8.394 -48.683 1.00 57.84 174 THR A N 1
ATOM 1340 C CA . THR A 1 174 ? 40.188 8.121 -50.094 1.00 57.84 174 THR A CA 1
ATOM 1341 C C . THR A 1 174 ? 41.668 7.773 -50.272 1.00 57.84 174 THR A C 1
ATOM 1343 O O . THR A 1 174 ? 42.529 8.389 -49.646 1.00 57.84 174 THR A O 1
ATOM 1346 N N . PHE A 1 175 ? 41.967 6.785 -51.119 1.00 61.53 175 PHE A N 1
ATOM 1347 C CA . PHE A 1 175 ? 43.325 6.316 -51.419 1.00 61.53 175 PHE A CA 1
ATOM 1348 C C . PHE A 1 175 ? 43.398 5.805 -52.866 1.00 61.53 175 PHE A C 1
ATOM 1350 O O . PHE A 1 175 ? 42.463 5.160 -53.334 1.00 61.53 175 PHE A O 1
ATOM 1357 N N . GLY A 1 176 ? 44.495 6.083 -53.573 1.00 55.72 176 GLY A N 1
ATOM 1358 C CA . GLY A 1 176 ? 44.715 5.681 -54.967 1.00 55.72 176 GLY A CA 1
ATOM 1359 C C . GLY A 1 176 ? 45.475 4.361 -55.138 1.00 55.72 176 GLY A C 1
ATOM 1360 O O . GLY A 1 176 ? 45.478 3.790 -56.225 1.00 55.72 176 GLY A O 1
ATOM 1361 N N . ASN A 1 177 ? 46.127 3.850 -54.087 1.00 53.75 177 ASN A N 1
ATOM 1362 C CA . ASN A 1 177 ? 46.799 2.545 -54.083 1.00 53.75 177 ASN A CA 1
ATOM 1363 C C . ASN A 1 177 ? 46.928 1.965 -52.656 1.00 53.75 177 ASN A C 1
ATOM 1365 O O . ASN A 1 177 ? 46.601 2.620 -51.665 1.00 53.75 177 ASN A O 1
ATOM 1369 N N . ILE A 1 178 ? 47.395 0.715 -52.546 1.00 57.00 178 ILE A N 1
ATOM 1370 C CA . ILE A 1 178 ? 47.494 -0.003 -51.262 1.00 57.00 178 ILE A CA 1
ATOM 1371 C C . ILE A 1 178 ? 48.517 0.616 -50.290 1.00 57.00 178 ILE A C 1
ATOM 1373 O O . ILE A 1 178 ? 48.311 0.574 -49.078 1.00 57.00 178 ILE A O 1
ATOM 1377 N N . GLU A 1 179 ? 49.593 1.226 -50.790 1.00 49.31 179 GLU A N 1
ATOM 1378 C CA . GLU A 1 179 ? 50.600 1.897 -49.955 1.00 49.31 179 GLU A CA 1
ATOM 1379 C C . GLU A 1 179 ? 50.047 3.186 -49.333 1.00 49.31 179 GLU A C 1
ATOM 1381 O O . GLU A 1 179 ? 50.287 3.465 -48.158 1.00 49.31 179 GLU A O 1
ATOM 1386 N N . GLU A 1 180 ? 49.236 3.936 -50.081 1.00 61.16 180 GLU A N 1
ATOM 1387 C CA . GLU A 1 180 ? 48.538 5.121 -49.582 1.00 61.16 180 GLU A CA 1
ATOM 1388 C C . GLU A 1 180 ? 47.475 4.754 -48.536 1.00 61.16 180 GLU A C 1
ATOM 1390 O O . GLU A 1 180 ? 47.358 5.428 -47.509 1.00 61.16 180 GLU A O 1
ATOM 1395 N N . LEU A 1 181 ? 46.767 3.634 -48.729 1.00 69.06 181 LEU A N 1
ATOM 1396 C CA . LEU A 1 181 ? 45.856 3.090 -47.721 1.00 69.06 181 LEU A CA 1
ATOM 1397 C C . LEU A 1 181 ? 46.593 2.724 -46.426 1.00 69.06 181 LEU A C 1
ATOM 1399 O O . LEU A 1 181 ? 46.127 3.070 -45.340 1.00 69.06 181 LEU A O 1
ATOM 1403 N N . LEU A 1 182 ? 47.746 2.056 -46.521 1.00 51.56 182 LEU A N 1
ATOM 1404 C CA . LEU A 1 182 ? 48.564 1.708 -45.354 1.00 51.56 182 LEU A CA 1
ATOM 1405 C C . LEU A 1 182 ? 49.041 2.959 -44.605 1.00 51.56 182 LEU A C 1
ATOM 1407 O O . LEU A 1 182 ? 48.938 3.021 -43.378 1.00 51.56 182 LEU A O 1
ATOM 1411 N N . LEU A 1 183 ? 49.489 3.985 -45.332 1.00 64.44 183 LEU A N 1
ATOM 1412 C CA . LEU A 1 183 ? 49.923 5.254 -44.749 1.00 64.44 183 LEU A CA 1
ATOM 1413 C C . LEU A 1 183 ? 48.766 5.994 -44.055 1.00 64.44 183 LEU A C 1
ATOM 1415 O O . LEU A 1 183 ? 48.940 6.554 -42.970 1.00 64.44 183 LEU A O 1
ATOM 1419 N N . ASN A 1 184 ? 47.576 5.989 -44.657 1.00 69.00 184 ASN A N 1
ATOM 1420 C CA . ASN A 1 184 ? 46.387 6.608 -44.075 1.00 69.00 184 ASN A CA 1
ATOM 1421 C C . ASN A 1 184 ? 45.884 5.833 -42.850 1.00 69.00 184 ASN A C 1
ATOM 1423 O O . ASN A 1 184 ? 45.548 6.448 -41.838 1.00 69.00 184 ASN A O 1
ATOM 1427 N N . ASN A 1 185 ? 45.928 4.499 -42.878 1.00 72.38 185 ASN A N 1
ATOM 1428 C CA . ASN A 1 185 ? 45.592 3.663 -41.727 1.00 72.38 185 ASN A CA 1
ATOM 1429 C C . ASN A 1 185 ? 46.556 3.899 -40.551 1.00 72.38 185 ASN A C 1
ATOM 1431 O O . ASN A 1 185 ? 46.119 4.053 -39.412 1.00 72.38 185 ASN A O 1
ATOM 1435 N N . GLN A 1 186 ? 47.856 4.038 -40.829 1.00 65.50 186 GLN A N 1
ATOM 1436 C CA . GLN A 1 186 ? 48.858 4.363 -39.814 1.00 65.50 186 GLN A CA 1
ATOM 1437 C C . GLN A 1 186 ? 48.604 5.736 -39.167 1.00 65.50 186 GLN A C 1
ATOM 1439 O O . GLN A 1 186 ? 48.709 5.872 -37.946 1.00 65.50 186 GLN A O 1
ATOM 1444 N N . LYS A 1 187 ? 48.218 6.744 -39.961 1.00 73.94 187 LYS A N 1
ATOM 1445 C CA . LYS A 1 187 ? 47.839 8.076 -39.455 1.00 73.94 187 LYS A CA 1
ATOM 1446 C C . LYS A 1 187 ? 46.571 8.028 -38.607 1.00 73.94 187 LYS A C 1
ATOM 1448 O O . LYS A 1 187 ? 46.543 8.631 -37.540 1.00 73.94 187 LYS A O 1
ATOM 1453 N N . LEU A 1 188 ? 45.550 7.290 -39.046 1.00 76.81 188 LEU A N 1
ATOM 1454 C CA . LEU A 1 188 ? 44.308 7.111 -38.291 1.00 76.81 188 LEU A CA 1
ATOM 1455 C C . LEU A 1 188 ? 44.557 6.406 -36.954 1.00 76.81 188 LEU A C 1
ATOM 1457 O O . LEU A 1 188 ? 44.056 6.860 -35.932 1.00 76.81 188 LEU A O 1
ATOM 1461 N N . LEU A 1 189 ? 45.381 5.356 -36.928 1.00 74.44 189 LEU A N 1
ATOM 1462 C CA . LEU A 1 189 ? 45.743 4.656 -35.693 1.00 74.44 189 LEU A CA 1
ATOM 1463 C C . LEU A 1 189 ? 46.485 5.557 -34.699 1.00 74.44 189 LEU A C 1
ATOM 1465 O O . LEU A 1 189 ? 46.228 5.479 -33.499 1.00 74.44 189 LEU A O 1
ATOM 1469 N N . ALA A 1 190 ? 47.389 6.414 -35.179 1.00 69.69 190 ALA A N 1
ATOM 1470 C CA . ALA A 1 190 ? 48.076 7.383 -34.327 1.00 69.69 190 ALA A CA 1
ATOM 1471 C C . ALA A 1 190 ? 47.088 8.386 -33.706 1.00 69.69 190 ALA A C 1
ATOM 1473 O O . ALA A 1 190 ? 47.129 8.627 -32.503 1.00 69.69 190 ALA A O 1
ATOM 1474 N N . LEU A 1 191 ? 46.155 8.892 -34.514 1.00 80.56 191 LEU A N 1
ATOM 1475 C CA . LEU A 1 191 ? 45.136 9.853 -34.092 1.00 80.56 191 LEU A CA 1
ATOM 1476 C C . LEU A 1 191 ? 44.137 9.231 -33.108 1.00 80.56 191 LEU A C 1
ATOM 1478 O O . LEU A 1 191 ? 43.786 9.853 -32.112 1.00 80.56 191 LEU A O 1
ATOM 1482 N N . VAL A 1 192 ? 43.731 7.978 -33.334 1.00 82.75 192 VAL A N 1
ATOM 1483 C CA . VAL A 1 192 ? 42.890 7.223 -32.394 1.00 82.75 192 VAL A CA 1
ATOM 1484 C C . VAL A 1 192 ? 43.609 7.031 -31.061 1.00 82.75 192 VAL A C 1
ATOM 1486 O O . VAL A 1 192 ? 43.007 7.289 -30.028 1.00 82.75 192 VAL A O 1
ATOM 1489 N N . ARG A 1 193 ? 44.895 6.648 -31.050 1.00 77.06 193 ARG A N 1
ATOM 1490 C CA . ARG A 1 193 ? 45.669 6.522 -29.798 1.00 77.06 193 ARG A CA 1
ATOM 1491 C C . ARG A 1 193 ? 45.761 7.846 -29.039 1.00 77.06 193 ARG A C 1
ATOM 1493 O O . ARG A 1 193 ? 45.617 7.853 -27.822 1.00 77.06 193 ARG A O 1
ATOM 1500 N N . GLU A 1 194 ? 45.965 8.954 -29.747 1.00 77.38 194 GLU A N 1
ATOM 1501 C CA . GLU A 1 194 ? 46.025 10.288 -29.143 1.00 77.38 194 GLU A CA 1
ATOM 1502 C C . GLU A 1 194 ? 44.668 10.726 -28.570 1.00 77.38 194 GLU A C 1
ATOM 1504 O O . GLU A 1 194 ? 44.605 11.233 -27.452 1.00 77.38 194 GLU A O 1
ATOM 1509 N N . LEU A 1 195 ? 43.574 10.499 -29.304 1.00 85.12 195 LEU A N 1
ATOM 1510 C CA . LEU A 1 195 ? 42.222 10.823 -28.842 1.00 85.12 195 LEU A CA 1
ATOM 1511 C C . LEU A 1 195 ? 41.787 9.936 -27.674 1.00 85.12 195 LEU A C 1
ATOM 1513 O O . LEU A 1 195 ? 41.136 10.435 -26.761 1.00 85.12 195 LEU A O 1
ATOM 1517 N N . THR A 1 196 ? 42.164 8.655 -27.670 1.00 80.88 196 THR A N 1
ATOM 1518 C CA . THR A 1 196 ? 41.930 7.767 -26.526 1.00 80.88 196 THR A CA 1
ATOM 1519 C C . THR A 1 196 ? 42.693 8.251 -25.295 1.00 80.88 196 THR A C 1
ATOM 1521 O O . THR A 1 196 ? 42.078 8.372 -24.245 1.00 80.88 196 THR A O 1
ATOM 1524 N N . SER A 1 197 ? 43.977 8.617 -25.4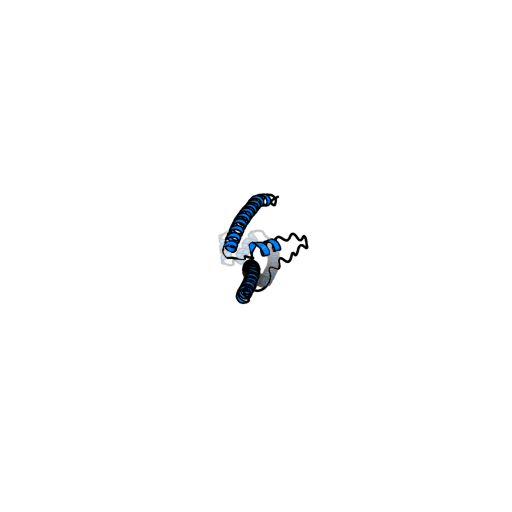20 1.00 80.12 197 SER A N 1
ATOM 1525 C CA . SER A 1 197 ? 44.760 9.160 -24.295 1.00 80.12 197 SER A CA 1
ATOM 1526 C C . SER A 1 197 ? 44.145 10.445 -23.742 1.00 80.12 197 SER A C 1
ATOM 1528 O O . SER A 1 197 ? 43.937 10.551 -22.542 1.00 80.12 197 SER A O 1
ATOM 1530 N N . LYS A 1 198 ? 43.784 11.400 -24.612 1.00 85.44 198 LYS A N 1
ATOM 1531 C CA . LYS A 1 198 ? 43.135 12.648 -24.174 1.00 85.44 198 LYS A CA 1
ATOM 1532 C C . LYS A 1 198 ? 41.804 12.386 -23.485 1.00 85.44 198 LYS A C 1
ATOM 1534 O O . LYS A 1 198 ? 41.507 13.017 -22.482 1.00 85.44 198 LYS A O 1
ATOM 1539 N N . LYS A 1 199 ? 41.011 11.447 -24.003 1.00 84.12 199 LYS A N 1
ATOM 1540 C CA . LYS A 1 199 ? 39.735 11.086 -23.393 1.00 84.12 199 LYS A CA 1
ATOM 1541 C C . LYS A 1 199 ? 39.917 10.403 -22.033 1.00 84.12 199 LYS A C 1
ATOM 1543 O O . LYS A 1 199 ? 39.156 10.701 -21.123 1.00 84.12 199 LYS A O 1
ATOM 1548 N N . GLU A 1 200 ? 40.904 9.520 -21.887 1.00 80.88 200 GLU A N 1
ATOM 1549 C CA . GLU A 1 200 ? 41.243 8.912 -20.593 1.00 80.88 200 GLU A CA 1
ATOM 1550 C C . GLU A 1 200 ? 41.710 9.964 -19.578 1.00 80.88 200 GLU A C 1
ATOM 1552 O O . GLU A 1 200 ? 41.349 9.880 -18.407 1.00 80.88 200 GLU A O 1
ATOM 1557 N N . ASP A 1 201 ? 42.476 10.966 -20.014 1.00 81.19 201 ASP A N 1
ATOM 1558 C CA . ASP A 1 201 ? 42.915 12.069 -19.155 1.00 81.19 201 ASP A CA 1
ATOM 1559 C C . ASP A 1 201 ? 41.739 12.986 -18.762 1.00 81.19 201 ASP A C 1
ATOM 1561 O O . ASP A 1 201 ? 41.603 13.335 -17.594 1.00 81.19 201 ASP A O 1
ATOM 1565 N N . GLU A 1 202 ? 40.823 13.298 -19.687 1.00 81.19 202 GLU A N 1
ATOM 1566 C CA . GLU A 1 202 ? 39.591 14.055 -19.400 1.00 81.19 202 GLU A CA 1
ATOM 1567 C C . GLU A 1 202 ? 38.622 13.300 -18.472 1.00 81.19 202 GLU A C 1
ATOM 1569 O O . GLU A 1 202 ? 37.928 13.918 -17.661 1.00 81.19 202 GLU A O 1
ATOM 1574 N N . GLU A 1 203 ? 38.528 11.973 -18.598 1.00 76.31 203 GLU A N 1
ATOM 1575 C CA . GLU A 1 203 ? 37.736 11.136 -17.690 1.00 76.31 203 GLU A CA 1
ATOM 1576 C C . GLU A 1 203 ? 38.373 11.087 -16.293 1.00 76.31 203 GLU A C 1
ATOM 1578 O O . GLU A 1 203 ? 37.651 11.246 -15.312 1.00 76.31 203 GLU A O 1
ATOM 1583 N N . LYS A 1 204 ? 39.708 10.999 -16.183 1.00 73.62 204 LYS A N 1
ATOM 1584 C CA . LYS A 1 204 ? 40.417 11.109 -14.894 1.00 73.62 204 LYS A CA 1
ATOM 1585 C C . LYS A 1 204 ? 40.244 12.475 -14.238 1.00 73.62 204 LYS A C 1
ATOM 1587 O O . LYS A 1 204 ? 39.983 12.535 -13.045 1.00 73.62 204 LYS A O 1
ATOM 1592 N N . GLU A 1 205 ? 40.354 13.567 -14.995 1.00 73.44 205 GLU A N 1
ATOM 1593 C CA . GLU A 1 205 ? 40.144 14.914 -14.450 1.00 73.44 205 GLU A CA 1
ATOM 1594 C C . GLU A 1 205 ? 38.705 15.110 -13.954 1.00 73.44 205 GLU A C 1
ATOM 1596 O O . GLU A 1 205 ? 38.490 15.750 -12.927 1.00 73.44 205 GLU A O 1
ATOM 1601 N N . LYS A 1 206 ? 37.706 14.531 -14.633 1.00 68.00 206 LYS A N 1
ATOM 1602 C CA . LYS A 1 206 ? 36.313 14.539 -14.155 1.00 68.00 206 LYS A CA 1
ATOM 1603 C C . LYS A 1 206 ? 36.118 13.682 -12.907 1.00 68.00 206 LYS A C 1
ATOM 1605 O O . LYS A 1 206 ? 35.451 14.142 -11.984 1.00 68.00 206 LYS A O 1
ATOM 1610 N N . ASP A 1 207 ? 36.725 12.500 -12.859 1.00 64.19 207 ASP A N 1
ATOM 1611 C CA . ASP A 1 207 ? 36.692 11.625 -11.683 1.00 64.19 207 ASP A CA 1
ATOM 1612 C C . ASP A 1 207 ? 37.435 12.233 -10.477 1.00 64.19 207 ASP A C 1
ATOM 1614 O O . ASP A 1 207 ? 37.048 11.969 -9.342 1.00 64.19 207 ASP A O 1
ATOM 1618 N N . ASP A 1 208 ? 38.451 13.081 -10.685 1.00 60.34 208 ASP A N 1
ATOM 1619 C CA . ASP A 1 208 ? 39.156 13.817 -9.620 1.00 60.34 208 ASP A CA 1
ATOM 1620 C C . ASP A 1 208 ? 38.397 15.077 -9.143 1.00 60.34 208 ASP A C 1
ATOM 1622 O O . ASP A 1 208 ? 38.565 15.511 -7.996 1.00 60.34 208 ASP A O 1
ATOM 1626 N N . LEU A 1 209 ? 37.529 15.656 -9.982 1.00 58.12 209 LEU A N 1
ATOM 1627 C CA . LEU A 1 209 ? 36.656 16.788 -9.633 1.00 58.12 209 LEU A CA 1
ATOM 1628 C C . LEU A 1 209 ? 35.385 16.348 -8.872 1.00 58.12 209 LEU A C 1
ATOM 1630 O O . LEU A 1 209 ? 34.922 17.068 -7.982 1.00 58.12 209 LEU A O 1
ATOM 1634 N N . ASP A 1 210 ? 34.858 15.152 -9.144 1.00 55.47 210 ASP A N 1
ATOM 1635 C CA . ASP A 1 210 ? 33.655 14.600 -8.496 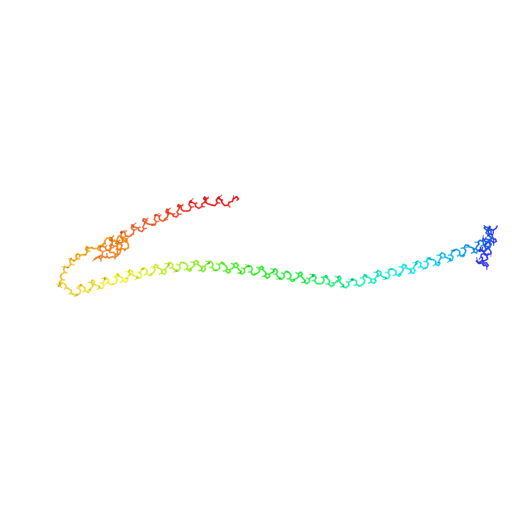1.00 55.47 210 ASP A CA 1
ATOM 1636 C C . ASP A 1 210 ? 33.776 14.342 -6.961 1.00 55.47 210 ASP A C 1
ATOM 1638 O O . ASP A 1 210 ? 32.811 14.571 -6.222 1.00 55.47 210 ASP A O 1
ATOM 1642 N N . PRO A 1 211 ? 34.937 13.977 -6.364 1.00 53.75 211 PRO A N 1
ATOM 1643 C CA . PRO A 1 211 ? 35.066 13.862 -4.907 1.00 53.75 211 PRO A CA 1
ATOM 1644 C C . PRO A 1 211 ? 35.064 15.209 -4.161 1.00 53.75 211 PRO A C 1
ATOM 1646 O O . PRO A 1 211 ? 34.966 15.208 -2.926 1.00 53.75 211 PRO A O 1
ATOM 1649 N N . GLN A 1 212 ? 35.166 16.354 -4.852 1.00 49.34 212 GLN A N 1
ATOM 1650 C CA . GLN A 1 212 ? 35.057 17.676 -4.221 1.00 49.34 212 GLN A CA 1
ATOM 1651 C C . GLN A 1 212 ? 33.609 18.180 -4.133 1.00 49.34 212 GLN A C 1
ATOM 1653 O O . GLN A 1 212 ? 33.264 18.813 -3.130 1.00 49.34 212 GLN A O 1
ATOM 1658 N N . GLU A 1 213 ? 32.729 17.842 -5.082 1.00 48.12 213 GLU A N 1
ATOM 1659 C CA . GLU A 1 213 ? 31.316 18.256 -5.026 1.00 48.12 213 GLU A CA 1
ATOM 1660 C C . GLU A 1 213 ? 30.497 17.464 -3.989 1.00 48.12 213 GLU A C 1
ATOM 1662 O O . GLU A 1 213 ? 29.607 18.020 -3.342 1.00 48.12 213 GLU A O 1
ATOM 1667 N N . LEU A 1 214 ? 30.878 16.217 -3.684 1.00 47.75 214 LEU A N 1
ATOM 1668 C CA . LEU A 1 214 ? 30.239 15.405 -2.634 1.00 47.75 214 LEU A CA 1
ATOM 1669 C C . LEU A 1 214 ? 30.460 15.908 -1.191 1.00 47.75 214 LEU A C 1
ATOM 1671 O O . LEU A 1 214 ? 29.829 15.393 -0.263 1.00 47.75 214 LEU A O 1
ATOM 1675 N N . LYS A 1 215 ? 31.312 16.921 -0.963 1.00 51.56 215 LYS A N 1
ATOM 1676 C CA . LYS A 1 215 ? 31.510 17.528 0.370 1.00 51.56 215 LYS A CA 1
ATOM 1677 C C . LYS A 1 215 ? 30.684 18.791 0.625 1.00 51.56 215 LYS A C 1
ATOM 1679 O O . LYS A 1 215 ? 30.612 19.208 1.779 1.00 51.56 215 LYS A O 1
ATOM 1684 N N . VAL A 1 216 ? 30.042 19.384 -0.385 1.00 51.81 216 VAL A N 1
ATOM 1685 C CA . VAL A 1 216 ? 29.362 20.689 -0.228 1.00 51.81 216 VAL A CA 1
ATOM 1686 C C . VAL A 1 216 ? 27.851 20.557 0.026 1.00 51.81 216 VAL A C 1
ATOM 1688 O O . VAL A 1 216 ? 27.227 21.495 0.506 1.00 51.81 216 VAL A O 1
ATOM 1691 N N . THR A 1 217 ? 27.245 19.382 -0.177 1.00 45.56 217 THR A N 1
ATOM 1692 C CA . THR A 1 217 ? 25.786 19.186 0.010 1.00 45.56 217 THR A CA 1
ATOM 1693 C C . THR A 1 217 ? 25.378 18.642 1.392 1.00 45.56 217 THR A C 1
ATOM 1695 O O . THR A 1 217 ? 24.235 18.239 1.587 1.00 45.56 217 THR A O 1
ATOM 1698 N N . LYS A 1 218 ? 26.281 18.626 2.382 1.00 44.06 218 LYS A N 1
ATOM 1699 C CA . LYS A 1 218 ? 25.938 18.336 3.789 1.00 44.06 218 LYS A CA 1
ATOM 1700 C C . LYS A 1 218 ? 26.246 19.535 4.686 1.00 44.06 218 LYS A C 1
ATOM 1702 O O . LYS A 1 218 ? 27.239 19.511 5.407 1.00 44.06 218 LYS A O 1
ATOM 1707 N N . VAL A 1 219 ? 25.377 20.544 4.659 1.00 40.78 219 VAL A N 1
ATOM 1708 C CA . VAL A 1 219 ? 25.120 21.461 5.785 1.00 40.78 219 VAL A CA 1
ATOM 1709 C C . VAL A 1 219 ? 23.630 21.757 5.820 1.00 40.78 219 VAL A C 1
ATOM 1711 O O . VAL A 1 219 ? 23.086 22.073 4.740 1.00 40.78 219 VAL A O 1
#